Protein AF-A0A1I4QJ72-F1 (afdb_monomer_lite)

Foldseek 3Di:
DQLVVVLVVLVPDDPVVQVVLLQVLLCLAPVSHFAPLWAAESAAQEEEEEQENADAADVVLVVCVVVVLAADRGYGSFDDCSHSLVGHGPLCQSVLVLLLQCVQSCVRPVPDDSRSSSSRYTYAHQARPDHDDDDLVSGDLRRLLSVQLCCAPRYQHQEYEYAQCLVNCQPPVSVCSQCDDNGFDDDSVDAPDWDDDPNFIKGWHFGAHPVRRTHIYIYGRHRCSDPPNSDPVSSSVVSCVVNVPDPD

Sequence (248 aa):
MNYLNHLYSLDSLPLEEKERRKNELIETTPEKLWPDGMPASIDPKIVLIGVSYGNSPNPEAEKSRKNGFDFYSEPCVIKPKNSYFYYPDARGYWEKLRYLSHSFCQKNCPTITIDEALSLTTHINLGTDSAGAATKYDVEKPYVQWASRLLNNIHNPDLVVLFGLKKIMKDKEVSQWWNHESGLKIDWNKPEKEKFFINYRFSLWDLYNSNNHRIRLVLWPNHPSRHPFANLDIWKESVNEFLSTDNL

pLDDT: mean 91.49, std 9.87, range [52.56, 98.69]

Secondary structure (DSSP, 8-state):
--HHHHHHHHHTS-HHHHHHHHHHHHHTSTTSSPPTT---BSS-SEEEEES-----B-HHHHHHHHTT---B-S-BSS--TTBGGG--BTT-HHHHHHHHHHHHHHHH-TT--HHHHHHTEEEEES-SS-SS--SGGG--HHHHHHHHHHHHHT---SEEEEES-HHHHTSHHHHHHHTSTTS----TT--SEEEEETTEEEEEEEEE-TT--EEEEEEESS-TTSTTTTSHHHHHHHHHHHHHTS--

Radius of gyration: 16.97 Å; chains: 1; bounding box: 43×38×44 Å

Organism: NCBI:txid44574

Structure (mmCIF, N/CA/C/O backbone):
data_AF-A0A1I4QJ72-F1
#
_entry.id   AF-A0A1I4QJ72-F1
#
loop_
_atom_site.group_PDB
_atom_site.id
_atom_site.type_symbol
_atom_site.label_atom_id
_atom_site.label_alt_id
_atom_site.label_comp_id
_atom_site.label_asym_id
_atom_site.label_entity_id
_atom_site.label_seq_id
_atom_site.pdbx_PDB_ins_code
_atom_site.Cartn_x
_atom_site.Cartn_y
_atom_site.Cartn_z
_atom_site.occupancy
_atom_site.B_iso_or_equiv
_atom_site.auth_seq_id
_atom_site.auth_comp_id
_atom_site.auth_asym_id
_atom_site.auth_atom_id
_atom_site.pdbx_PDB_model_num
ATOM 1 N N . MET A 1 1 ? -14.131 7.048 -12.452 1.00 60.75 1 MET A N 1
ATOM 2 C CA . MET A 1 1 ? -13.293 6.970 -13.672 1.00 60.75 1 MET A CA 1
ATOM 3 C C . MET A 1 1 ? -12.854 5.521 -13.826 1.00 60.75 1 MET A C 1
ATOM 5 O O . MET A 1 1 ? -12.505 4.927 -12.817 1.00 60.75 1 MET A O 1
ATOM 9 N N . ASN A 1 2 ? -12.923 4.938 -15.026 1.00 88.69 2 ASN A N 1
ATOM 10 C CA . ASN A 1 2 ? -12.422 3.577 -15.266 1.00 88.69 2 ASN A CA 1
ATOM 11 C C . ASN A 1 2 ? -10.901 3.542 -15.001 1.00 88.69 2 ASN A C 1
ATOM 13 O O . ASN A 1 2 ? -10.189 4.418 -15.491 1.00 88.69 2 ASN A O 1
ATOM 17 N N . TYR A 1 3 ? -10.411 2.564 -14.235 1.00 96.12 3 TYR A N 1
ATOM 18 C CA . TYR A 1 3 ? -8.987 2.416 -13.893 1.00 96.12 3 TYR A CA 1
ATOM 19 C C . TYR A 1 3 ? -8.077 2.316 -15.117 1.00 96.12 3 TYR A C 1
ATOM 21 O O . TYR A 1 3 ? -6.961 2.828 -15.091 1.00 96.12 3 TYR A O 1
ATOM 29 N N . LEU A 1 4 ? -8.571 1.745 -16.213 1.00 95.75 4 LEU A N 1
ATOM 30 C CA . LEU A 1 4 ? -7.818 1.679 -17.458 1.00 95.75 4 LEU A CA 1
ATOM 31 C C . LEU A 1 4 ? -7.630 3.068 -18.086 1.00 95.75 4 LEU A C 1
ATOM 33 O O . LEU A 1 4 ? -6.533 3.412 -18.508 1.00 95.75 4 LEU A O 1
ATOM 37 N N . ASN A 1 5 ? -8.666 3.915 -18.056 1.00 95.88 5 ASN A N 1
ATOM 38 C CA . ASN A 1 5 ? -8.554 5.301 -18.521 1.00 95.88 5 ASN A CA 1
ATOM 39 C C . ASN A 1 5 ? -7.592 6.106 -17.641 1.00 95.88 5 ASN A C 1
ATOM 41 O O . ASN A 1 5 ? -6.855 6.941 -18.156 1.00 95.88 5 ASN A O 1
ATOM 45 N N . HIS A 1 6 ? -7.587 5.849 -16.328 1.00 96.56 6 HIS A N 1
ATOM 46 C CA . HIS A 1 6 ? -6.614 6.446 -15.412 1.00 96.56 6 HIS A CA 1
ATOM 47 C C . HIS A 1 6 ? -5.190 6.047 -15.807 1.00 96.56 6 HIS A C 1
ATOM 49 O O . HIS A 1 6 ? -4.357 6.921 -16.031 1.00 96.56 6 HIS A O 1
ATOM 55 N N . LEU A 1 7 ? -4.933 4.749 -15.993 1.00 96.81 7 LEU A N 1
ATOM 56 C CA . LEU A 1 7 ? -3.622 4.250 -16.405 1.00 96.81 7 LEU A CA 1
ATOM 57 C C . LEU A 1 7 ? -3.176 4.832 -17.754 1.00 96.81 7 LEU A C 1
ATOM 59 O O . LEU A 1 7 ? -2.056 5.320 -17.864 1.00 96.81 7 LEU A O 1
ATOM 63 N N . TYR A 1 8 ? -4.058 4.853 -18.757 1.00 96.44 8 TYR A N 1
ATOM 64 C CA . TYR A 1 8 ? -3.754 5.449 -20.060 1.00 96.44 8 TYR A CA 1
ATOM 65 C C . TYR A 1 8 ? -3.515 6.953 -19.973 1.00 96.44 8 TYR A C 1
ATOM 67 O O . TYR A 1 8 ? -2.647 7.466 -20.672 1.00 96.44 8 TYR A O 1
ATOM 75 N N . SER A 1 9 ? -4.219 7.665 -19.088 1.00 96.81 9 SER A N 1
ATOM 76 C CA . SER A 1 9 ? -3.946 9.086 -18.867 1.00 96.81 9 SER A CA 1
ATOM 77 C C . SER A 1 9 ? -2.540 9.305 -18.306 1.00 96.81 9 SER A C 1
ATOM 79 O O . SER A 1 9 ? -1.831 10.179 -18.800 1.00 96.81 9 SER A O 1
ATOM 81 N N . LEU A 1 10 ? -2.091 8.459 -17.368 1.00 96.06 10 LEU A N 1
ATOM 82 C CA . LEU A 1 10 ? -0.725 8.499 -16.844 1.00 96.06 10 LEU A CA 1
ATOM 83 C C . LEU A 1 10 ? 0.300 8.137 -17.920 1.00 96.06 10 LEU A C 1
ATOM 85 O O . LEU A 1 10 ? 1.347 8.775 -18.014 1.00 96.06 10 LEU A O 1
ATOM 89 N N . ASP A 1 11 ? 0.013 7.128 -18.743 1.00 96.31 11 ASP A N 1
ATOM 90 C CA . ASP A 1 11 ? 0.941 6.697 -19.787 1.00 96.31 11 ASP A CA 1
ATOM 91 C C . ASP A 1 11 ? 1.023 7.685 -20.957 1.00 96.31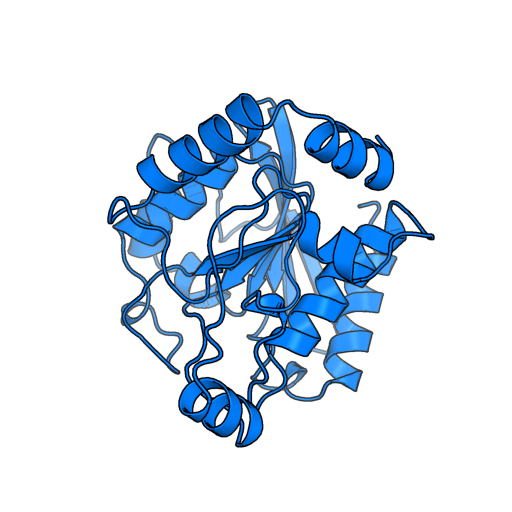 11 ASP A C 1
ATOM 93 O O . ASP A 1 11 ? 2.069 7.825 -21.588 1.00 96.31 11 ASP A O 1
ATOM 97 N N . SER A 1 12 ? -0.032 8.463 -21.183 1.00 97.12 12 SER A N 1
ATOM 98 C CA . SER A 1 12 ? -0.035 9.543 -22.170 1.00 97.12 12 SER A CA 1
ATOM 99 C C . SER A 1 12 ? 0.733 10.798 -21.731 1.00 97.12 12 SER A C 1
ATOM 101 O O . SER A 1 12 ? 0.942 11.693 -22.550 1.00 97.12 12 SER A O 1
ATOM 103 N N . LEU A 1 13 ? 1.158 10.888 -20.461 1.00 97.31 13 LEU A N 1
ATOM 104 C CA . LEU A 1 13 ? 1.930 12.033 -19.975 1.00 97.31 13 LEU A CA 1
ATOM 105 C C . LEU A 1 13 ? 3.266 12.158 -20.731 1.00 97.31 13 LEU A C 1
ATOM 107 O O . LEU A 1 13 ? 3.909 11.140 -21.014 1.00 97.31 13 LEU A O 1
ATOM 111 N N . PRO A 1 14 ? 3.742 13.387 -21.007 1.00 97.62 14 PRO A N 1
ATOM 112 C CA . PRO A 1 14 ? 5.095 13.600 -21.508 1.00 97.62 14 PRO A CA 1
ATOM 113 C C . PRO A 1 14 ? 6.141 12.954 -20.593 1.00 97.62 14 PRO A C 1
ATOM 115 O O . PRO A 1 14 ? 5.977 12.941 -19.372 1.00 97.62 14 PRO A O 1
ATOM 118 N N . LEU A 1 15 ? 7.239 12.454 -21.169 1.00 96.50 15 LEU A N 1
ATOM 119 C CA . LEU A 1 15 ? 8.310 11.803 -20.403 1.00 96.50 15 LEU A CA 1
ATOM 120 C C . LEU A 1 15 ? 8.844 12.704 -19.278 1.00 96.50 15 LEU A C 1
ATOM 122 O O . LEU A 1 15 ? 9.018 12.240 -18.159 1.00 96.50 15 LEU A O 1
ATOM 126 N N . GLU A 1 16 ? 9.028 13.994 -19.559 1.00 97.25 16 GLU A N 1
ATOM 127 C CA . GLU A 1 16 ? 9.466 14.989 -18.573 1.00 97.25 16 GLU A CA 1
ATOM 128 C C . GLU A 1 16 ? 8.526 15.063 -17.361 1.00 97.25 16 GLU A C 1
ATOM 130 O O . GLU A 1 16 ? 8.978 15.096 -16.222 1.00 97.25 16 GLU A O 1
ATOM 135 N N . GLU A 1 17 ? 7.213 15.007 -17.589 1.00 97.06 17 GLU A N 1
ATOM 136 C CA . GLU A 1 17 ? 6.213 15.031 -16.522 1.00 97.06 17 GLU A CA 1
ATOM 137 C C . GLU A 1 17 ? 6.199 13.719 -15.721 1.00 97.06 17 GLU A C 1
ATOM 139 O O . GLU A 1 17 ? 6.043 13.745 -14.497 1.00 97.06 17 GLU A O 1
ATOM 144 N N . LYS A 1 18 ? 6.406 12.568 -16.381 1.00 96.44 18 LYS A N 1
ATOM 145 C CA . LYS A 1 18 ? 6.557 11.270 -15.697 1.00 96.44 18 LYS A CA 1
ATOM 146 C C . LYS A 1 18 ? 7.777 11.281 -14.770 1.00 96.44 18 LYS A C 1
ATOM 148 O O . LYS A 1 18 ? 7.656 10.897 -13.606 1.00 96.44 18 LYS A O 1
ATOM 153 N N . GLU A 1 19 ? 8.919 11.763 -15.261 1.00 96.25 19 GLU A N 1
ATOM 154 C CA . GLU A 1 19 ? 10.157 11.867 -14.480 1.00 96.25 19 GLU A CA 1
ATOM 155 C C . GLU A 1 19 ? 10.044 12.900 -13.356 1.00 96.25 19 GLU A C 1
ATOM 157 O O . GLU A 1 19 ? 10.471 12.626 -12.236 1.00 96.25 19 GLU A O 1
ATOM 162 N N . ARG A 1 20 ? 9.397 14.048 -13.597 1.00 97.06 20 ARG A N 1
ATOM 163 C CA . ARG A 1 20 ? 9.133 15.047 -12.552 1.00 97.06 20 ARG A CA 1
ATOM 164 C C . ARG A 1 20 ? 8.352 14.433 -11.390 1.00 97.06 20 ARG A C 1
ATOM 166 O O . ARG A 1 20 ? 8.804 14.514 -10.253 1.00 97.06 20 ARG A O 1
ATOM 173 N N . ARG A 1 21 ? 7.229 13.757 -11.664 1.00 96.50 21 ARG A N 1
ATOM 174 C CA . ARG A 1 21 ? 6.411 13.105 -10.620 1.00 96.50 21 ARG A CA 1
ATOM 175 C C . ARG A 1 21 ? 7.162 11.997 -9.889 1.00 96.50 21 ARG A C 1
ATOM 177 O O . ARG A 1 21 ? 7.026 11.858 -8.676 1.00 96.50 21 ARG A O 1
ATOM 184 N N . LYS A 1 22 ? 7.953 11.203 -10.615 1.00 95.88 22 LYS A N 1
ATOM 185 C CA . LYS A 1 22 ? 8.823 10.182 -10.021 1.00 95.88 22 LYS A CA 1
ATOM 186 C C . LYS A 1 22 ? 9.826 10.815 -9.051 1.00 95.88 22 LYS A C 1
ATOM 188 O O . LYS A 1 22 ? 9.936 10.355 -7.917 1.00 95.88 22 LYS A O 1
ATOM 193 N N . ASN A 1 23 ? 10.520 11.868 -9.474 1.00 95.38 23 ASN A N 1
ATOM 194 C CA . ASN A 1 23 ? 11.523 12.546 -8.656 1.00 95.38 23 ASN A CA 1
ATOM 195 C C . ASN A 1 23 ? 10.899 13.217 -7.432 1.00 95.38 23 ASN A C 1
ATOM 197 O O . ASN A 1 23 ? 11.434 13.073 -6.340 1.00 95.38 23 ASN A O 1
ATOM 201 N N . GLU A 1 24 ? 9.724 13.832 -7.568 1.00 94.88 24 GLU A N 1
ATOM 202 C CA . GLU A 1 24 ? 8.980 14.384 -6.427 1.00 94.88 24 GLU A CA 1
ATOM 203 C C . GLU A 1 24 ? 8.669 13.317 -5.372 1.00 94.88 24 GLU A C 1
ATOM 205 O O . GLU A 1 24 ? 8.817 13.560 -4.174 1.00 94.88 24 GLU A O 1
ATOM 210 N N . LEU A 1 25 ? 8.293 12.106 -5.794 1.00 95.44 25 LEU A N 1
ATOM 211 C CA . LEU A 1 25 ? 8.088 10.995 -4.864 1.00 95.44 25 LEU A CA 1
ATOM 212 C C . LEU A 1 25 ? 9.388 10.591 -4.166 1.00 95.44 25 LEU A C 1
ATOM 214 O O . LEU A 1 25 ? 9.381 10.423 -2.946 1.00 95.44 25 LEU A O 1
ATOM 218 N N . ILE A 1 26 ? 10.490 10.475 -4.910 1.00 95.25 26 ILE A N 1
ATOM 219 C CA . ILE A 1 26 ? 11.814 10.130 -4.368 1.00 95.25 26 ILE A CA 1
ATOM 220 C C . ILE A 1 26 ? 12.289 11.187 -3.365 1.00 95.25 26 ILE A C 1
ATOM 222 O O . ILE A 1 26 ? 12.757 10.845 -2.284 1.00 95.25 26 ILE A O 1
ATOM 226 N N . GLU A 1 27 ? 12.111 12.470 -3.664 1.00 95.06 27 GLU A N 1
ATOM 227 C CA . GLU A 1 27 ? 12.503 13.571 -2.778 1.00 95.06 27 GLU A CA 1
ATOM 228 C C . GLU A 1 27 ? 11.721 13.583 -1.461 1.00 95.06 27 GLU A C 1
ATOM 230 O O . GLU A 1 27 ? 12.195 14.116 -0.454 1.00 95.06 27 GLU A O 1
ATOM 235 N N . THR A 1 28 ? 10.528 12.981 -1.443 1.00 94.06 28 THR A N 1
ATOM 236 C CA . THR A 1 28 ? 9.734 12.863 -0.218 1.00 94.06 28 THR A CA 1
ATOM 237 C C . THR A 1 28 ? 10.168 11.707 0.679 1.00 94.06 28 THR A C 1
ATOM 239 O O . THR A 1 28 ? 9.708 11.667 1.826 1.00 94.06 28 THR A O 1
ATOM 242 N N . THR A 1 29 ? 10.997 10.771 0.202 1.00 94.69 29 THR A N 1
ATOM 243 C CA . THR A 1 29 ? 11.424 9.622 1.011 1.00 94.69 29 THR A CA 1
ATOM 244 C C . THR A 1 29 ? 12.338 10.080 2.155 1.00 94.69 29 THR A C 1
ATOM 246 O O . THR A 1 29 ? 13.029 11.096 2.031 1.00 94.69 29 THR A O 1
ATOM 249 N N . PRO A 1 30 ? 12.378 9.354 3.290 1.00 93.56 30 PRO A N 1
ATOM 250 C CA . PRO A 1 30 ? 13.270 9.696 4.399 1.00 93.56 30 PRO A CA 1
ATOM 251 C C . PRO A 1 30 ? 14.752 9.794 4.008 1.00 93.56 30 PRO A C 1
ATOM 253 O O . PRO A 1 30 ? 15.463 10.660 4.514 1.00 93.56 30 PRO A O 1
ATOM 256 N N . GLU A 1 31 ? 15.201 8.942 3.085 1.00 89.00 31 GLU A N 1
ATOM 257 C CA . GLU A 1 31 ? 16.605 8.832 2.664 1.00 89.00 31 GLU A CA 1
ATOM 258 C C . GLU A 1 31 ? 16.923 9.582 1.361 1.00 89.00 31 GLU A C 1
ATOM 260 O O . GLU A 1 31 ? 18.069 9.575 0.916 1.00 89.00 31 GLU A O 1
ATOM 265 N N . LYS A 1 32 ? 15.931 10.239 0.739 1.00 86.31 32 LYS A N 1
ATOM 266 C CA . LYS A 1 32 ? 16.037 10.873 -0.594 1.00 86.31 32 LYS A CA 1
ATOM 267 C C . LYS A 1 32 ? 16.496 9.926 -1.711 1.00 86.31 32 LYS A C 1
ATOM 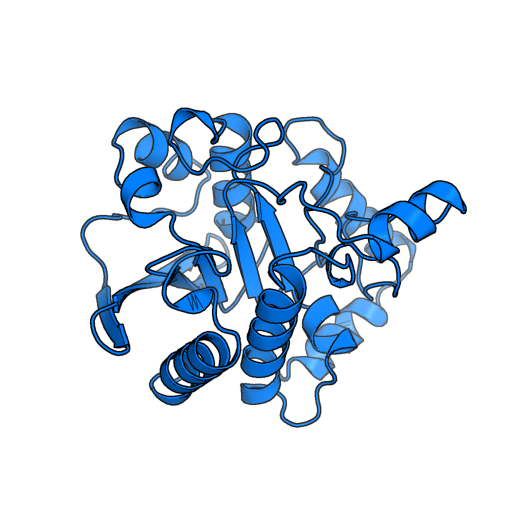269 O O . LYS A 1 32 ? 16.976 10.357 -2.756 1.00 86.31 32 LYS A O 1
ATOM 274 N N . LEU A 1 33 ? 16.332 8.632 -1.478 1.00 89.38 33 LEU A N 1
ATOM 275 C CA . LEU A 1 33 ? 16.454 7.544 -2.434 1.00 89.38 33 LEU A CA 1
ATOM 276 C C . LEU A 1 33 ? 15.219 6.662 -2.278 1.00 89.38 33 LEU A C 1
ATOM 278 O O . LEU A 1 33 ? 14.587 6.654 -1.216 1.00 89.38 33 LEU A O 1
ATOM 282 N N . TRP A 1 34 ? 14.836 5.955 -3.339 1.00 92.44 34 TRP A N 1
ATOM 283 C CA . TRP A 1 34 ? 13.691 5.062 -3.249 1.00 92.44 34 TRP A CA 1
ATOM 284 C C . TRP A 1 34 ? 14.087 3.753 -2.553 1.00 92.44 34 TRP A C 1
ATOM 286 O O . TRP A 1 34 ? 14.995 3.084 -3.047 1.00 92.44 34 TRP A O 1
ATOM 296 N N . PRO A 1 35 ? 13.429 3.360 -1.446 1.00 90.19 35 PRO A N 1
ATOM 297 C CA . PRO A 1 35 ? 13.824 2.163 -0.716 1.00 90.19 35 PRO A CA 1
ATOM 298 C C . PRO A 1 35 ? 13.600 0.874 -1.509 1.00 90.19 35 PRO A C 1
ATOM 300 O O . PRO A 1 35 ? 12.628 0.727 -2.261 1.00 90.19 35 PRO A O 1
ATOM 303 N N . ASP A 1 36 ? 14.469 -0.102 -1.269 1.00 87.12 36 ASP A N 1
ATOM 304 C CA . ASP A 1 36 ? 14.332 -1.431 -1.847 1.00 87.12 36 ASP A CA 1
ATOM 305 C C . ASP A 1 36 ? 13.101 -2.182 -1.329 1.00 87.12 36 ASP A C 1
ATOM 307 O O . ASP A 1 36 ? 12.654 -2.034 -0.189 1.00 87.12 36 ASP A O 1
ATOM 311 N N . GLY A 1 37 ? 12.532 -3.010 -2.206 1.00 88.69 37 GLY A N 1
ATOM 312 C CA . GLY A 1 37 ? 11.349 -3.804 -1.919 1.00 88.69 37 GLY A CA 1
ATOM 313 C C . GLY A 1 37 ? 10.068 -2.996 -1.699 1.00 88.69 37 GLY A C 1
ATOM 314 O O . GLY A 1 37 ? 9.139 -3.514 -1.084 1.00 88.69 37 GLY A O 1
ATOM 315 N N . MET A 1 38 ? 10.003 -1.757 -2.199 1.00 94.06 38 MET A N 1
ATOM 316 C CA . MET A 1 38 ? 8.818 -0.886 -2.144 1.00 94.06 38 MET A CA 1
ATOM 317 C C . MET A 1 38 ? 8.322 -0.496 -3.552 1.00 94.06 38 MET A C 1
ATOM 319 O O . MET A 1 38 ? 8.332 0.681 -3.899 1.00 94.06 38 MET A O 1
ATOM 323 N N . PRO A 1 39 ? 7.940 -1.440 -4.434 1.00 95.38 39 PRO A N 1
ATOM 324 C CA . PRO A 1 39 ? 7.532 -1.108 -5.799 1.00 95.38 39 PRO A CA 1
ATOM 325 C C . PRO A 1 39 ? 6.327 -0.150 -5.828 1.00 95.38 39 PRO A C 1
ATOM 327 O O . PRO A 1 39 ? 5.258 -0.492 -5.326 1.00 95.38 39 PRO A O 1
ATOM 330 N N . ALA A 1 40 ? 6.472 1.023 -6.462 1.00 96.69 40 ALA A N 1
ATOM 331 C CA . ALA A 1 40 ? 5.431 2.066 -6.448 1.00 96.69 40 ALA A CA 1
ATOM 332 C C . ALA A 1 40 ? 4.891 2.514 -7.815 1.00 96.69 40 ALA A C 1
ATOM 334 O O . ALA A 1 40 ? 5.637 2.688 -8.775 1.00 96.69 40 ALA A O 1
ATOM 335 N N . SER A 1 41 ? 3.588 2.744 -7.907 1.00 97.31 41 SER A N 1
ATOM 336 C CA . SER A 1 41 ? 2.998 3.569 -8.959 1.00 97.31 41 SER A CA 1
ATOM 337 C C . SER A 1 41 ? 3.201 5.048 -8.632 1.00 97.31 41 SER A C 1
ATOM 339 O O . SER A 1 41 ? 3.200 5.431 -7.459 1.00 97.31 41 SER A O 1
ATOM 341 N N . ILE A 1 42 ? 3.331 5.895 -9.657 1.00 96.88 42 ILE A N 1
ATOM 342 C CA . ILE A 1 42 ? 3.359 7.349 -9.440 1.00 96.88 42 ILE A CA 1
ATOM 343 C C . ILE A 1 42 ? 1.998 7.911 -8.994 1.00 96.88 42 ILE A C 1
ATOM 345 O O . ILE A 1 42 ? 1.946 8.974 -8.380 1.00 96.88 42 ILE A O 1
ATOM 349 N N . ASP A 1 43 ? 0.903 7.203 -9.285 1.00 97.00 43 ASP A N 1
ATOM 350 C CA . ASP A 1 43 ? -0.457 7.591 -8.898 1.00 97.00 43 ASP A CA 1
ATOM 351 C C . ASP A 1 43 ? -1.331 6.335 -8.677 1.00 97.00 43 ASP A C 1
ATOM 353 O O . ASP A 1 43 ? -2.111 5.938 -9.556 1.00 97.00 43 ASP A O 1
ATOM 357 N N . PRO A 1 44 ? -1.137 5.649 -7.531 1.00 98.00 44 PRO A N 1
ATOM 358 C CA . PRO A 1 44 ? -1.741 4.354 -7.247 1.00 98.00 44 PRO A CA 1
ATOM 359 C C . PRO A 1 44 ? -3.242 4.451 -6.962 1.00 98.00 44 PRO A C 1
ATOM 361 O O . PRO A 1 44 ? -3.717 5.401 -6.343 1.00 98.00 44 PRO A O 1
ATOM 364 N N . LYS A 1 45 ? -3.975 3.390 -7.310 1.00 98.06 45 LYS A N 1
ATOM 365 C CA . LYS A 1 45 ? -5.352 3.139 -6.844 1.00 98.06 45 LYS A CA 1
ATOM 366 C C . LYS A 1 45 ? -5.416 2.229 -5.632 1.00 98.06 45 LYS A C 1
ATOM 368 O O . LYS A 1 45 ? -6.381 2.290 -4.873 1.00 98.06 45 LYS A O 1
ATOM 373 N N . ILE A 1 46 ? -4.372 1.435 -5.417 1.00 98.31 46 ILE A N 1
ATOM 374 C CA . ILE A 1 46 ? -4.218 0.610 -4.227 1.00 98.31 46 ILE A CA 1
ATOM 375 C C . ILE A 1 46 ? -2.826 0.799 -3.624 1.00 98.31 46 ILE A C 1
ATOM 377 O O . ILE A 1 46 ? -1.812 0.722 -4.318 1.00 98.31 46 ILE A O 1
ATOM 381 N N . VAL A 1 47 ? -2.782 1.037 -2.314 1.00 98.69 47 VAL A N 1
ATOM 382 C CA . VAL A 1 47 ? -1.537 1.094 -1.538 1.00 98.69 47 VAL A CA 1
ATOM 383 C C . VAL A 1 47 ? -1.513 -0.054 -0.537 1.00 98.69 47 VAL A C 1
ATOM 385 O O . VAL A 1 47 ? -2.423 -0.231 0.269 1.00 98.69 47 VAL A O 1
ATOM 388 N N . LEU A 1 48 ? -0.451 -0.842 -0.587 1.00 98.31 48 LEU A N 1
ATOM 389 C CA . LEU A 1 48 ? -0.206 -1.999 0.258 1.00 98.31 48 LEU A CA 1
ATOM 390 C C . LEU A 1 48 ? 0.905 -1.651 1.246 1.00 98.31 48 LEU A C 1
ATOM 392 O O . LEU A 1 48 ? 1.977 -1.225 0.834 1.00 98.31 48 LEU A O 1
ATOM 396 N N . ILE A 1 49 ? 0.661 -1.828 2.540 1.00 97.44 49 ILE A N 1
ATOM 397 C CA . ILE A 1 49 ? 1.590 -1.421 3.594 1.00 97.44 49 ILE A CA 1
ATOM 398 C C . ILE A 1 49 ? 1.993 -2.630 4.434 1.00 97.44 49 ILE A C 1
ATOM 400 O O . ILE A 1 49 ? 1.153 -3.305 5.045 1.00 97.44 49 ILE A O 1
ATOM 404 N N . GLY A 1 50 ? 3.298 -2.889 4.461 1.00 93.75 50 GLY A N 1
ATOM 405 C CA . GLY A 1 50 ? 3.950 -3.903 5.284 1.00 93.75 50 GLY A CA 1
ATOM 406 C C . GLY A 1 50 ? 4.869 -3.302 6.349 1.00 93.75 50 GLY A C 1
ATOM 407 O O . GLY A 1 50 ? 5.030 -2.089 6.455 1.00 93.75 50 GLY A O 1
ATOM 408 N N . VAL A 1 51 ? 5.484 -4.170 7.154 1.00 89.44 51 VAL A N 1
ATOM 409 C CA . VAL A 1 51 ? 6.598 -3.775 8.038 1.00 89.44 51 VAL A CA 1
ATOM 410 C C . VAL A 1 51 ? 7.893 -3.689 7.237 1.00 89.44 51 VAL A C 1
ATOM 412 O O . VAL A 1 51 ? 8.615 -2.713 7.367 1.00 89.44 51 VAL A O 1
ATOM 415 N N . SER A 1 52 ? 8.152 -4.692 6.393 1.00 81.75 52 SER A N 1
ATOM 416 C CA . SER A 1 52 ? 9.342 -4.802 5.550 1.00 81.75 52 SER A CA 1
ATOM 417 C C . SER A 1 52 ? 9.095 -5.700 4.338 1.00 81.75 52 SER A C 1
ATOM 419 O O . SER A 1 52 ? 8.138 -6.480 4.305 1.00 81.75 52 SER A O 1
ATOM 421 N N . TYR A 1 53 ? 9.990 -5.625 3.350 1.00 67.38 53 TYR A N 1
ATOM 422 C CA . TYR A 1 53 ? 9.847 -6.307 2.060 1.00 67.38 53 TYR A CA 1
ATOM 423 C C . TYR A 1 53 ? 10.138 -7.818 2.076 1.00 67.38 53 TYR A C 1
ATOM 425 O O . TYR A 1 53 ? 10.046 -8.462 1.035 1.00 67.38 53 TYR A O 1
ATOM 433 N N . GLY A 1 54 ? 10.450 -8.402 3.241 1.00 63.19 54 GLY A N 1
ATOM 434 C CA . GLY A 1 54 ? 10.652 -9.843 3.421 1.00 63.19 54 GLY A CA 1
ATOM 435 C C . GLY A 1 54 ? 11.843 -10.414 2.635 1.00 63.19 54 GLY A C 1
ATOM 436 O O . GLY A 1 54 ? 11.743 -10.731 1.457 1.00 63.19 54 GLY A O 1
ATOM 437 N N . ASN A 1 55 ? 12.975 -10.654 3.298 1.00 61.09 55 ASN A N 1
ATOM 438 C CA . ASN A 1 55 ? 14.186 -11.158 2.638 1.00 61.09 55 ASN A CA 1
ATOM 439 C C . ASN A 1 55 ? 14.283 -12.699 2.658 1.00 61.09 55 ASN A C 1
ATOM 441 O O . ASN A 1 55 ? 15.190 -13.276 3.253 1.00 61.09 55 ASN A O 1
ATOM 445 N N . SER A 1 56 ? 13.310 -13.391 2.062 1.00 62.84 56 SER A N 1
ATOM 446 C CA . SER A 1 56 ? 13.327 -14.860 1.923 1.00 62.84 56 SER A CA 1
ATOM 447 C C . SER A 1 56 ? 13.282 -15.258 0.443 1.00 62.84 56 SER A C 1
ATOM 449 O O . SER A 1 56 ? 12.225 -15.704 -0.022 1.00 62.84 56 SER A O 1
ATOM 451 N N . PRO A 1 57 ? 14.382 -15.042 -0.315 1.00 68.31 57 PRO A N 1
ATOM 452 C CA . PRO A 1 57 ? 14.464 -15.485 -1.705 1.00 68.31 57 PRO A CA 1
ATOM 453 C C . PRO A 1 57 ? 14.144 -16.977 -1.804 1.00 68.31 57 PRO A C 1
ATOM 455 O O . PRO A 1 57 ? 14.562 -17.767 -0.957 1.00 68.31 57 PRO A O 1
ATOM 458 N N . ASN A 1 58 ? 13.415 -17.372 -2.846 1.00 74.94 58 ASN A N 1
ATOM 459 C CA . ASN A 1 58 ? 13.446 -18.766 -3.270 1.00 74.94 58 ASN A CA 1
ATOM 460 C C . ASN A 1 58 ? 14.746 -19.030 -4.082 1.00 74.94 58 ASN A C 1
ATOM 462 O O . ASN A 1 58 ? 15.445 -18.082 -4.460 1.00 74.94 58 ASN A O 1
ATOM 466 N N . PRO A 1 59 ? 15.086 -20.294 -4.399 1.00 72.94 59 PRO A N 1
ATOM 467 C CA . PRO A 1 59 ? 16.287 -20.607 -5.183 1.00 72.94 59 PRO A CA 1
ATOM 468 C C . PRO A 1 59 ? 16.362 -19.907 -6.555 1.00 72.94 59 PRO A C 1
ATOM 470 O O . PRO A 1 59 ? 17.452 -19.674 -7.079 1.00 72.94 59 PRO A O 1
ATOM 473 N N . GLU A 1 60 ? 15.222 -19.543 -7.150 1.00 72.81 60 GLU A N 1
ATOM 474 C CA . GLU A 1 60 ? 15.162 -18.838 -8.436 1.00 72.81 60 GLU A CA 1
ATOM 475 C C . GLU A 1 60 ? 15.544 -17.359 -8.307 1.00 72.81 60 GLU A C 1
ATOM 477 O O . GLU A 1 60 ? 16.265 -16.845 -9.166 1.00 72.81 60 GLU A O 1
ATOM 482 N N . ALA A 1 61 ? 15.131 -16.683 -7.227 1.00 71.50 61 ALA A N 1
ATOM 483 C CA . ALA A 1 61 ? 15.578 -15.326 -6.905 1.00 71.50 61 ALA A CA 1
ATOM 484 C C . ALA A 1 61 ? 17.099 -15.286 -6.713 1.00 71.50 61 ALA A C 1
ATOM 486 O O . ALA A 1 61 ? 17.769 -14.405 -7.254 1.00 71.50 61 ALA A O 1
ATOM 487 N N . GLU A 1 62 ? 17.661 -16.267 -5.999 1.00 71.75 62 GLU A N 1
ATOM 488 C CA . GLU A 1 62 ? 19.113 -16.367 -5.806 1.00 71.75 62 GLU A CA 1
ATOM 489 C C . GLU A 1 62 ? 19.854 -16.587 -7.127 1.00 71.75 62 GLU A C 1
ATOM 491 O O . GLU A 1 62 ? 20.884 -15.958 -7.376 1.00 71.75 62 GLU A O 1
ATOM 496 N N . LYS A 1 63 ? 19.327 -17.457 -7.997 1.00 74.56 63 LYS A N 1
ATOM 497 C CA . LYS A 1 63 ? 19.890 -17.702 -9.330 1.00 74.56 63 LYS A CA 1
ATOM 498 C C . LYS A 1 63 ? 19.817 -16.455 -10.214 1.00 74.56 63 LYS A C 1
ATOM 500 O O . LYS A 1 63 ? 20.783 -16.151 -10.906 1.00 74.56 63 LYS A O 1
ATOM 505 N N . SER A 1 64 ? 18.701 -15.731 -10.173 1.00 74.31 64 SER A N 1
ATOM 506 C CA . SER A 1 64 ? 18.493 -14.505 -10.955 1.00 74.31 64 SER A CA 1
ATOM 507 C C . SER A 1 64 ? 19.488 -13.418 -10.549 1.00 74.31 64 SER A C 1
ATOM 509 O O . SER A 1 64 ? 20.200 -12.901 -11.408 1.00 74.31 64 SER A O 1
ATOM 511 N N . ARG A 1 65 ? 19.647 -13.170 -9.241 1.00 73.00 65 ARG A N 1
ATOM 512 C CA . ARG A 1 65 ? 20.647 -12.223 -8.716 1.00 73.00 65 ARG A CA 1
ATOM 513 C C . ARG A 1 65 ? 22.077 -12.612 -9.099 1.00 73.00 65 ARG A C 1
ATOM 515 O O . ARG A 1 65 ? 22.844 -11.768 -9.545 1.00 73.00 65 ARG A O 1
ATOM 522 N N . LYS A 1 66 ? 22.435 -13.902 -9.004 1.00 73.06 66 LYS A N 1
ATOM 523 C CA . LYS A 1 66 ? 23.757 -14.403 -9.440 1.00 73.06 66 LYS A CA 1
ATOM 524 C C . LYS A 1 66 ? 24.027 -14.183 -10.932 1.00 73.06 66 LYS A C 1
ATOM 526 O O . LYS A 1 66 ? 25.184 -14.068 -11.318 1.00 73.06 66 LYS A O 1
ATOM 531 N N . ASN A 1 67 ? 22.978 -14.102 -11.749 1.00 75.12 67 ASN A N 1
ATOM 532 C CA . ASN A 1 67 ? 23.064 -13.826 -13.182 1.00 75.12 67 ASN A CA 1
ATOM 533 C C . ASN A 1 67 ? 22.959 -12.323 -13.517 1.00 75.12 67 ASN A C 1
ATOM 535 O O . ASN A 1 67 ? 22.779 -11.982 -14.684 1.00 75.12 67 ASN A O 1
ATOM 539 N N . GLY A 1 68 ? 23.048 -11.432 -12.521 1.00 71.00 68 GLY A N 1
ATOM 540 C CA . GLY A 1 68 ? 22.981 -9.979 -12.716 1.00 71.00 68 GLY A CA 1
ATOM 541 C C . GLY A 1 68 ? 21.573 -9.436 -12.971 1.00 71.00 68 GLY A C 1
ATOM 542 O O . GLY A 1 68 ? 21.431 -8.344 -13.511 1.00 71.00 68 GLY A O 1
ATOM 543 N N . PHE A 1 69 ? 20.525 -10.196 -12.635 1.00 76.19 69 PHE A N 1
ATOM 544 C CA . PHE A 1 69 ? 19.149 -9.717 -12.725 1.00 76.19 69 PHE A CA 1
ATOM 545 C C . PHE A 1 69 ? 18.731 -9.056 -11.408 1.00 76.19 69 PHE A C 1
ATOM 547 O O . PHE A 1 69 ? 18.442 -9.746 -10.423 1.00 76.19 69 PHE A O 1
ATOM 554 N N . ASP A 1 70 ? 18.672 -7.724 -11.424 1.00 80.00 70 ASP A N 1
ATOM 555 C CA . ASP A 1 70 ? 18.230 -6.913 -10.293 1.00 80.00 70 ASP A CA 1
ATOM 556 C C . ASP A 1 70 ? 16.742 -6.566 -10.388 1.00 80.00 70 ASP A C 1
ATOM 558 O O . ASP A 1 70 ? 16.192 -6.310 -11.467 1.00 80.00 70 ASP A O 1
ATOM 562 N N . PHE A 1 71 ? 16.085 -6.570 -9.227 1.00 84.50 71 PHE A N 1
ATOM 563 C CA . PHE A 1 71 ? 14.688 -6.179 -9.100 1.00 84.50 71 PHE A CA 1
ATOM 564 C C . PHE A 1 71 ? 14.584 -4.698 -8.739 1.00 84.50 71 PHE A C 1
ATOM 566 O O . PHE A 1 71 ? 15.308 -4.221 -7.871 1.00 84.50 71 PHE A O 1
ATOM 573 N N . TYR A 1 72 ? 13.648 -3.986 -9.366 1.00 85.69 72 TYR A N 1
ATOM 574 C CA . TYR A 1 72 ? 13.484 -2.540 -9.208 1.00 85.69 72 TYR A CA 1
ATOM 575 C C . TYR A 1 72 ? 12.247 -2.188 -8.378 1.00 85.69 72 TYR A C 1
ATOM 577 O O . TYR A 1 72 ? 11.163 -2.770 -8.538 1.00 85.69 72 TYR A O 1
ATOM 585 N N . SER A 1 73 ? 12.415 -1.198 -7.503 1.00 91.25 73 SER A N 1
ATOM 586 C CA . SER A 1 73 ? 11.357 -0.682 -6.621 1.00 91.25 73 SER A CA 1
ATOM 587 C C . SER A 1 73 ? 10.860 0.701 -7.027 1.00 91.25 73 SER A C 1
ATOM 589 O O . SER A 1 73 ? 9.776 1.097 -6.612 1.00 91.25 73 SER A O 1
ATOM 591 N N . GLU A 1 74 ? 11.620 1.425 -7.848 1.00 92.25 74 GLU A N 1
ATOM 592 C CA . GLU A 1 74 ? 11.361 2.838 -8.116 1.00 92.25 74 GLU A CA 1
ATOM 593 C C . GLU A 1 74 ? 9.931 3.125 -8.619 1.00 92.25 74 GLU A C 1
ATOM 595 O O . GLU A 1 74 ? 9.303 2.273 -9.277 1.00 92.25 74 GLU A O 1
ATOM 600 N N . PRO A 1 75 ? 9.405 4.334 -8.333 1.00 94.69 75 PRO A N 1
ATOM 601 C CA . PRO A 1 75 ? 8.118 4.759 -8.843 1.00 94.69 75 PRO A CA 1
ATOM 602 C C . PRO A 1 75 ? 8.122 4.780 -10.370 1.00 94.69 75 PRO A C 1
ATOM 604 O O . PRO A 1 75 ? 9.050 5.292 -10.994 1.00 94.69 75 PRO A O 1
ATOM 607 N N . CYS A 1 76 ? 7.081 4.231 -10.986 1.00 94.31 76 CYS A N 1
ATOM 608 C CA . CYS A 1 76 ? 6.933 4.239 -12.439 1.00 94.31 76 CYS A CA 1
ATOM 609 C C . CYS A 1 76 ? 5.456 4.236 -12.841 1.00 94.31 76 CYS A C 1
ATOM 611 O O . CYS A 1 76 ? 4.591 3.861 -12.049 1.00 94.31 76 CYS A O 1
ATOM 613 N N . VAL A 1 77 ? 5.168 4.643 -14.081 1.00 93.44 77 VAL A N 1
ATOM 614 C CA . VAL A 1 77 ? 3.809 4.568 -14.642 1.00 93.44 77 VAL A CA 1
ATOM 615 C C . VAL A 1 77 ? 3.451 3.130 -14.981 1.00 93.44 77 VAL A C 1
ATOM 617 O O . VAL A 1 77 ? 2.479 2.607 -14.459 1.00 93.44 77 VAL A O 1
ATOM 620 N N . ILE A 1 78 ? 4.260 2.490 -15.828 1.00 93.31 78 ILE A N 1
ATOM 621 C CA . ILE A 1 78 ? 4.085 1.098 -16.242 1.00 93.31 78 ILE A CA 1
ATOM 622 C C . ILE A 1 78 ? 5.115 0.251 -15.511 1.00 93.31 78 ILE A C 1
ATOM 624 O O . ILE A 1 78 ? 6.314 0.529 -15.578 1.00 93.31 78 ILE A O 1
ATOM 628 N N . LYS A 1 79 ? 4.656 -0.777 -14.793 1.00 91.06 79 LYS A N 1
ATOM 629 C CA . LYS A 1 79 ? 5.550 -1.644 -14.025 1.00 91.06 79 LYS A CA 1
ATOM 630 C C . LYS A 1 79 ? 6.360 -2.550 -14.950 1.00 91.06 79 LYS A C 1
ATOM 632 O O . LYS A 1 79 ? 5.772 -3.349 -15.682 1.00 91.06 79 LYS A O 1
ATOM 637 N N . PRO A 1 80 ? 7.702 -2.497 -14.895 1.00 88.56 80 PRO A N 1
ATOM 638 C CA . PRO A 1 80 ? 8.517 -3.407 -15.676 1.00 88.56 80 PRO A CA 1
ATOM 639 C C . PRO A 1 80 ? 8.471 -4.818 -15.074 1.00 88.56 80 PRO A C 1
ATOM 641 O O . PRO A 1 80 ? 8.200 -5.011 -13.885 1.00 88.56 80 PRO A O 1
ATOM 644 N N . LYS A 1 81 ? 8.767 -5.830 -15.896 1.00 88.12 81 LYS A N 1
ATOM 645 C CA . LYS A 1 81 ? 8.751 -7.246 -15.480 1.00 88.12 81 LYS A CA 1
ATOM 646 C C . LYS A 1 81 ? 9.810 -7.596 -14.434 1.00 88.12 81 LYS A C 1
ATOM 648 O O . LYS A 1 81 ? 9.661 -8.588 -13.733 1.00 88.12 81 LYS A O 1
ATOM 653 N N . ASN A 1 82 ? 10.844 -6.773 -14.295 1.00 86.12 82 ASN A N 1
ATOM 654 C CA . ASN A 1 82 ? 11.835 -6.865 -13.227 1.00 86.12 82 ASN A CA 1
ATOM 655 C C . ASN A 1 82 ? 11.453 -6.033 -11.987 1.00 86.12 82 ASN A C 1
ATOM 657 O O . ASN A 1 82 ? 12.303 -5.738 -11.159 1.00 86.12 82 ASN A O 1
ATOM 661 N N . SER A 1 83 ? 10.190 -5.633 -11.818 1.00 91.88 83 SER A N 1
ATOM 662 C CA . SER A 1 83 ? 9.740 -5.007 -10.571 1.00 91.88 83 SER A CA 1
ATOM 663 C C . SER A 1 83 ? 9.730 -6.007 -9.408 1.00 91.88 83 SER A C 1
ATOM 665 O O . SER A 1 83 ? 9.429 -7.183 -9.610 1.00 91.88 83 SER A O 1
ATOM 667 N N . TYR A 1 84 ? 9.945 -5.535 -8.174 1.00 90.44 84 TYR A N 1
ATOM 668 C CA . TYR A 1 84 ? 9.776 -6.345 -6.957 1.00 90.44 84 TYR A CA 1
ATOM 669 C C . TYR A 1 84 ? 8.402 -7.020 -6.838 1.00 90.44 84 TYR A C 1
ATOM 671 O O . TYR A 1 84 ? 8.303 -8.070 -6.211 1.00 90.44 84 TYR A O 1
ATOM 679 N N . PHE A 1 85 ? 7.357 -6.517 -7.506 1.00 92.81 85 PHE A N 1
ATOM 680 C CA . PHE A 1 85 ? 6.088 -7.248 -7.589 1.00 92.81 85 PHE A CA 1
ATOM 681 C C . PHE A 1 85 ? 6.212 -8.629 -8.236 1.00 92.81 85 PHE A C 1
ATOM 683 O O . PHE A 1 85 ? 5.344 -9.461 -7.995 1.00 92.81 85 PHE A O 1
ATOM 690 N N . TYR A 1 86 ? 7.253 -8.893 -9.025 1.00 91.75 86 TYR A N 1
ATOM 691 C CA . TYR A 1 86 ? 7.557 -10.194 -9.627 1.00 91.75 86 TYR A CA 1
ATOM 692 C C . TYR A 1 86 ? 8.669 -10.945 -8.892 1.00 91.75 86 TYR A C 1
ATOM 694 O O . TYR A 1 86 ? 9.084 -12.007 -9.351 1.00 91.75 86 TYR A O 1
ATOM 702 N N . TYR A 1 87 ? 9.144 -10.424 -7.756 1.00 87.81 87 TYR A N 1
ATOM 703 C CA . TYR A 1 87 ? 10.168 -11.085 -6.962 1.00 87.81 87 TYR A CA 1
ATOM 704 C C . TYR A 1 87 ? 9.665 -12.455 -6.480 1.00 87.81 87 TYR A C 1
ATOM 706 O O . TYR A 1 87 ? 8.599 -12.532 -5.856 1.00 87.81 87 TYR A O 1
ATOM 714 N N . PRO A 1 88 ? 10.396 -13.546 -6.762 1.00 84.75 88 PRO A N 1
ATOM 715 C CA . PRO A 1 88 ? 9.976 -14.866 -6.340 1.00 84.75 88 PRO A CA 1
ATOM 716 C C . PRO A 1 88 ? 10.432 -15.114 -4.894 1.00 84.75 88 PRO A C 1
ATOM 718 O O . PRO A 1 88 ? 11.606 -15.344 -4.602 1.00 84.75 88 PRO A O 1
ATOM 721 N N . ASP A 1 89 ? 9.482 -15.043 -3.961 1.00 86.69 89 ASP A N 1
ATOM 722 C CA . ASP A 1 89 ? 9.715 -15.297 -2.540 1.00 86.69 89 ASP A CA 1
ATOM 723 C C . ASP A 1 89 ? 9.220 -16.685 -2.110 1.00 86.69 89 ASP A C 1
ATOM 725 O O . ASP A 1 89 ? 8.234 -17.215 -2.624 1.00 86.69 89 ASP A O 1
ATOM 729 N N . ALA A 1 90 ? 9.880 -17.269 -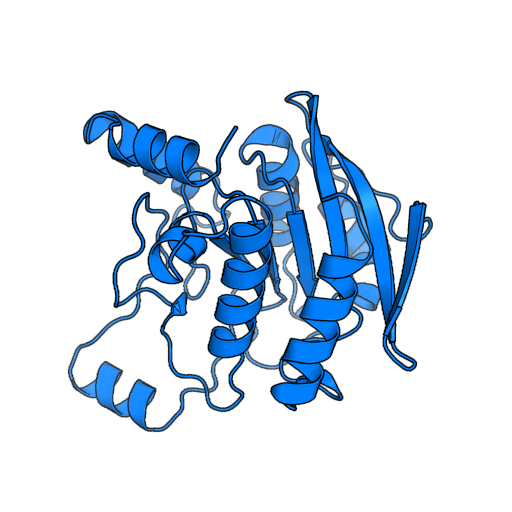1.109 1.00 85.38 90 ALA A N 1
ATOM 730 C CA . ALA A 1 90 ? 9.595 -18.631 -0.656 1.00 85.38 90 ALA A CA 1
ATOM 731 C C . ALA A 1 90 ? 8.204 -18.820 -0.015 1.00 85.38 90 ALA A C 1
ATOM 733 O O . ALA A 1 90 ? 7.781 -19.956 0.197 1.00 85.38 90 ALA A O 1
ATOM 734 N N . ARG A 1 91 ? 7.494 -17.740 0.347 1.00 87.25 91 ARG A N 1
ATOM 735 C CA . ARG A 1 91 ? 6.192 -17.801 1.042 1.00 87.25 91 ARG A CA 1
ATOM 736 C C . ARG A 1 91 ? 5.029 -17.263 0.201 1.00 87.25 91 ARG A C 1
ATOM 738 O O . ARG A 1 91 ? 3.926 -17.077 0.741 1.00 87.25 91 ARG A O 1
ATOM 745 N N . GLY A 1 92 ? 5.269 -17.012 -1.087 1.00 90.62 92 GLY A N 1
ATOM 746 C CA . GLY A 1 92 ? 4.292 -16.471 -2.031 1.00 90.62 92 GLY A CA 1
ATOM 747 C C . GLY A 1 92 ? 3.718 -15.119 -1.604 1.00 90.62 92 GLY A C 1
ATOM 748 O O . GLY A 1 92 ? 2.564 -14.824 -1.901 1.00 90.62 92 GLY A O 1
ATOM 749 N N . TYR A 1 93 ? 4.465 -14.315 -0.847 1.00 92.19 93 TYR A N 1
ATOM 750 C CA . TYR A 1 93 ? 4.063 -12.972 -0.438 1.00 92.19 93 TYR A CA 1
ATOM 751 C C . TYR A 1 93 ? 3.711 -12.108 -1.647 1.00 92.19 93 TYR A C 1
ATOM 753 O O . TYR A 1 93 ? 2.597 -11.587 -1.725 1.00 92.19 93 TYR A O 1
ATOM 761 N N . TRP A 1 94 ? 4.620 -12.011 -2.619 1.00 93.25 94 TRP A N 1
ATOM 762 C CA . TRP A 1 94 ? 4.404 -11.163 -3.787 1.00 93.25 94 TRP A CA 1
ATOM 763 C C . TRP A 1 94 ? 3.286 -11.706 -4.669 1.00 93.25 94 TRP A C 1
ATOM 765 O O . TRP A 1 94 ? 2.477 -10.930 -5.163 1.00 93.25 94 TRP A O 1
ATOM 775 N N . GLU A 1 95 ? 3.150 -13.029 -4.794 1.00 94.94 95 GLU A N 1
ATOM 776 C CA . GLU A 1 95 ? 2.014 -13.649 -5.491 1.00 94.94 95 GLU A CA 1
ATOM 777 C C . GLU A 1 95 ? 0.669 -13.236 -4.887 1.00 94.94 95 GLU A C 1
ATOM 779 O O . GLU A 1 95 ? -0.255 -12.847 -5.605 1.00 94.94 95 GLU A O 1
ATOM 784 N N . LYS A 1 96 ? 0.577 -13.249 -3.559 1.00 96.44 96 LYS A N 1
ATOM 785 C CA . LYS A 1 96 ? -0.622 -12.843 -2.825 1.00 96.44 96 LYS A CA 1
ATOM 786 C C . LYS A 1 96 ? -0.937 -11.360 -3.015 1.00 96.44 96 LYS A C 1
ATOM 788 O O . LYS A 1 96 ? -2.105 -11.014 -3.209 1.00 96.44 96 LYS A O 1
ATOM 793 N N . LEU A 1 97 ? 0.084 -10.498 -3.023 1.00 96.56 97 LEU A N 1
ATOM 794 C CA . LEU A 1 97 ? -0.089 -9.069 -3.306 1.00 96.56 97 LEU A CA 1
ATOM 795 C C . LEU A 1 97 ? -0.547 -8.818 -4.744 1.00 96.56 97 LEU A C 1
ATOM 797 O O . LEU A 1 97 ? -1.434 -7.987 -4.963 1.00 96.56 97 LEU A O 1
ATOM 801 N N . ARG A 1 98 ? 0.014 -9.555 -5.713 1.00 97.38 98 ARG A N 1
ATOM 802 C CA . ARG A 1 98 ? -0.418 -9.493 -7.113 1.00 97.38 98 ARG A CA 1
ATOM 803 C C . ARG A 1 98 ? -1.881 -9.904 -7.256 1.00 97.38 98 ARG A C 1
ATOM 805 O O . ARG A 1 98 ? -2.644 -9.186 -7.898 1.00 97.38 98 ARG A O 1
ATOM 812 N N . TYR A 1 99 ? -2.287 -10.994 -6.602 1.00 98.12 99 TYR A N 1
ATOM 813 C CA . TYR A 1 99 ? -3.677 -11.455 -6.612 1.00 98.12 99 TYR A CA 1
ATOM 814 C C . TYR A 1 99 ? -4.641 -10.406 -6.042 1.00 98.12 99 TYR A C 1
ATOM 816 O O . TYR A 1 99 ? -5.650 -10.100 -6.674 1.00 98.12 99 TYR A O 1
ATOM 824 N N . LEU A 1 100 ? -4.328 -9.823 -4.878 1.00 98.19 100 LEU A N 1
ATOM 825 C CA . LEU A 1 100 ? -5.160 -8.777 -4.270 1.00 98.19 100 LEU A CA 1
ATOM 826 C C . LEU A 1 100 ? -5.264 -7.541 -5.170 1.00 98.19 100 LEU A C 1
ATOM 828 O O . LEU A 1 100 ? -6.364 -7.046 -5.402 1.00 98.19 100 LEU A O 1
ATOM 832 N N . SER A 1 101 ? -4.129 -7.067 -5.688 1.00 98.19 101 SER A N 1
ATOM 833 C CA . SER A 1 101 ? -4.071 -5.895 -6.568 1.00 98.19 101 SER A CA 1
ATOM 834 C C . SER A 1 101 ? -4.922 -6.085 -7.817 1.00 98.19 101 SER A C 1
ATOM 836 O O . SER A 1 101 ? -5.741 -5.229 -8.151 1.00 98.19 101 SER A O 1
ATOM 838 N N . HIS A 1 102 ? -4.759 -7.234 -8.480 1.00 98.25 102 HIS A N 1
ATOM 839 C CA . HIS A 1 102 ? -5.515 -7.573 -9.679 1.00 98.25 102 HIS A CA 1
ATOM 840 C C . HIS A 1 102 ? -7.004 -7.719 -9.378 1.00 98.25 102 HIS A C 1
ATOM 842 O O . HIS A 1 102 ? -7.802 -7.064 -10.036 1.00 98.25 102 HIS A O 1
ATOM 848 N N . SER A 1 103 ? -7.375 -8.461 -8.332 1.00 97.81 103 SER A N 1
ATOM 849 C CA . SER A 1 103 ? -8.782 -8.665 -7.955 1.00 97.81 103 SER A CA 1
ATOM 850 C C . SER A 1 103 ? -9.489 -7.346 -7.615 1.00 97.81 103 SER A C 1
ATOM 852 O O . SER A 1 103 ? -10.625 -7.118 -8.032 1.00 97.81 103 SER A O 1
ATOM 854 N N . PHE A 1 104 ? -8.812 -6.447 -6.891 1.00 97.38 104 PHE A N 1
ATOM 855 C CA . PHE A 1 104 ? -9.342 -5.123 -6.562 1.00 97.38 104 PHE A CA 1
ATOM 856 C C . PHE A 1 104 ? -9.554 -4.267 -7.816 1.00 97.38 104 PHE A C 1
ATOM 858 O O . PHE A 1 104 ? -10.628 -3.695 -8.011 1.00 97.38 104 PHE A O 1
ATOM 865 N N . CYS A 1 105 ? -8.548 -4.205 -8.690 1.00 97.06 105 CYS A N 1
ATOM 866 C CA . CYS A 1 105 ? -8.646 -3.425 -9.916 1.00 97.06 105 CYS A CA 1
ATOM 867 C C . CYS A 1 105 ? -9.679 -4.009 -10.887 1.00 97.06 105 CYS A C 1
ATOM 869 O O . CYS A 1 105 ? -10.424 -3.256 -11.511 1.00 97.06 105 CYS A O 1
ATOM 871 N N . GLN A 1 106 ? -9.769 -5.337 -10.979 1.00 96.44 106 GLN A N 1
ATOM 872 C CA . GLN A 1 106 ? -10.687 -6.035 -11.875 1.00 96.44 106 GLN A CA 1
ATOM 873 C C . GLN A 1 106 ? -12.150 -5.769 -11.526 1.00 96.44 106 GLN A C 1
ATOM 875 O O . GLN A 1 106 ? -12.988 -5.643 -12.416 1.00 96.44 106 GLN A O 1
ATOM 880 N N . LYS A 1 107 ? -12.461 -5.592 -10.240 1.00 93.25 107 LYS A N 1
ATOM 881 C CA . LYS A 1 107 ? -13.799 -5.186 -9.807 1.00 93.25 107 LYS A CA 1
ATOM 882 C C . LYS A 1 107 ? -14.235 -3.839 -10.406 1.00 93.25 107 LYS A C 1
ATOM 884 O O . LYS A 1 107 ? -15.407 -3.665 -10.724 1.00 93.25 107 LYS A O 1
ATOM 889 N N . ASN A 1 108 ? -13.292 -2.914 -10.583 1.00 91.38 108 ASN A N 1
ATOM 890 C CA . ASN A 1 108 ? -13.527 -1.584 -11.154 1.00 91.38 108 ASN A CA 1
ATOM 891 C C . ASN A 1 108 ? -13.311 -1.529 -12.677 1.00 91.38 108 ASN A C 1
ATOM 893 O O . ASN A 1 108 ? -13.775 -0.602 -13.344 1.00 91.38 108 ASN A O 1
ATOM 897 N N . CYS A 1 109 ? -12.601 -2.510 -13.234 1.00 95.25 109 CYS A N 1
ATOM 898 C CA . CYS A 1 109 ? -12.330 -2.653 -14.658 1.00 95.25 109 CYS A CA 1
ATOM 899 C C . CYS A 1 109 ? -12.168 -4.145 -15.016 1.00 95.25 109 CYS A C 1
ATOM 901 O O . CYS A 1 109 ? -11.056 -4.668 -14.938 1.00 95.25 109 CYS A O 1
ATOM 903 N N . PRO A 1 110 ? -13.242 -4.853 -15.425 1.00 95.12 110 PRO A N 1
ATOM 904 C CA . PRO A 1 110 ? -13.220 -6.313 -15.601 1.00 95.12 110 PRO A CA 1
ATOM 905 C C . PRO A 1 110 ? -12.166 -6.851 -16.577 1.00 95.12 110 PRO A C 1
ATOM 907 O O . PRO A 1 110 ? -11.769 -8.012 -16.475 1.00 95.12 110 PRO A O 1
ATOM 910 N N . THR A 1 111 ? -11.723 -6.015 -17.517 1.00 96.44 111 THR A N 1
ATOM 911 C CA . THR A 1 111 ? -10.739 -6.350 -18.553 1.00 96.44 111 THR A CA 1
ATOM 912 C C . THR A 1 111 ? -9.299 -6.029 -18.161 1.00 96.44 111 THR A C 1
ATOM 914 O O . THR A 1 111 ? -8.407 -6.294 -18.961 1.00 96.44 111 THR A O 1
ATOM 917 N N . ILE A 1 112 ? -9.052 -5.443 -16.981 1.00 97.25 112 ILE A N 1
ATOM 918 C CA . ILE A 1 112 ? -7.696 -5.068 -16.575 1.00 97.25 112 ILE A CA 1
ATOM 919 C C . ILE A 1 112 ? -6.825 -6.312 -16.388 1.00 97.25 112 ILE A C 1
ATOM 921 O O . ILE A 1 112 ? -7.210 -7.297 -15.743 1.00 97.25 112 ILE A O 1
ATOM 925 N N . THR A 1 113 ? -5.633 -6.266 -16.962 1.00 97.12 113 THR A N 1
ATOM 926 C CA . THR A 1 113 ? -4.629 -7.314 -16.806 1.00 97.12 113 THR A CA 1
ATOM 927 C C . THR A 1 113 ? -3.918 -7.192 -15.459 1.00 97.12 113 THR A C 1
ATOM 929 O O . THR A 1 113 ? -3.978 -6.168 -14.773 1.00 97.12 113 THR A O 1
ATOM 932 N N . ILE A 1 114 ? -3.203 -8.247 -15.068 1.00 96.88 114 ILE A N 1
ATOM 933 C CA . ILE A 1 114 ? -2.376 -8.232 -13.858 1.00 96.88 114 ILE A CA 1
ATOM 934 C C . ILE A 1 114 ? -1.285 -7.152 -13.925 1.00 96.88 114 ILE A C 1
ATOM 936 O O . ILE A 1 114 ? -1.062 -6.457 -12.941 1.00 96.88 114 ILE A O 1
ATOM 940 N N . ASP A 1 115 ? -0.650 -6.959 -15.083 1.00 96.88 115 ASP A N 1
ATOM 941 C CA . ASP A 1 115 ? 0.438 -5.990 -15.258 1.00 96.88 115 ASP A CA 1
ATOM 942 C C . ASP A 1 115 ? -0.066 -4.544 -15.132 1.00 96.88 115 ASP A C 1
ATOM 944 O O . ASP A 1 115 ? 0.568 -3.700 -14.492 1.00 96.88 115 ASP A O 1
ATOM 948 N N . GLU A 1 116 ? -1.238 -4.265 -15.705 1.00 97.31 116 GLU A N 1
ATOM 949 C CA . GLU A 1 116 ? -1.912 -2.969 -15.594 1.00 97.31 116 GLU A CA 1
ATOM 950 C C . GLU A 1 116 ? -2.373 -2.705 -14.158 1.00 97.31 116 GLU A C 1
ATOM 952 O O . GLU A 1 116 ? -2.169 -1.610 -13.639 1.00 97.31 116 GLU A O 1
ATOM 957 N N . ALA A 1 117 ? -2.923 -3.714 -13.476 1.00 97.94 117 ALA A N 1
ATOM 958 C CA . ALA A 1 117 ? -3.299 -3.586 -12.073 1.00 97.94 117 ALA A CA 1
ATOM 959 C C . ALA A 1 117 ? -2.083 -3.274 -11.188 1.00 97.94 117 ALA A C 1
ATOM 961 O O . ALA A 1 117 ? -2.149 -2.377 -10.355 1.00 97.94 117 ALA A O 1
ATOM 962 N N . LEU A 1 118 ? -0.948 -3.947 -11.408 1.00 97.81 118 LEU A N 1
ATOM 963 C CA . LEU A 1 118 ? 0.295 -3.667 -10.680 1.00 97.81 118 LEU A CA 1
ATOM 964 C C . LEU A 1 118 ? 0.856 -2.276 -10.976 1.00 97.81 118 LEU A C 1
ATOM 966 O O . LEU A 1 118 ? 1.457 -1.660 -10.099 1.00 97.81 118 LEU A O 1
ATOM 970 N N . SER A 1 119 ? 0.618 -1.757 -12.178 1.00 97.69 119 SER A N 1
ATOM 971 C CA . SER A 1 119 ? 0.950 -0.378 -12.557 1.00 97.69 119 SER A CA 1
ATOM 972 C C . SER A 1 119 ? 0.110 0.668 -11.808 1.00 97.69 119 SER A C 1
ATOM 974 O O . SER A 1 119 ? 0.498 1.831 -11.720 1.00 97.69 119 SER A O 1
ATOM 976 N N . LEU A 1 120 ? -0.997 0.247 -11.187 1.00 98.00 120 LEU A N 1
ATOM 977 C CA . LEU A 1 120 ? -1.837 1.040 -10.286 1.00 98.00 120 LEU A CA 1
ATOM 978 C C . LEU A 1 120 ? -1.633 0.683 -8.802 1.00 98.00 120 LEU A C 1
ATOM 980 O O . LEU A 1 120 ? -2.366 1.187 -7.946 1.00 98.00 120 LEU A O 1
ATOM 984 N N . THR A 1 121 ? -0.646 -0.158 -8.482 1.00 98.38 121 THR A N 1
ATOM 985 C CA . THR A 1 121 ? -0.339 -0.581 -7.113 1.00 98.38 121 THR A CA 1
ATOM 986 C C . THR A 1 121 ? 0.947 0.064 -6.623 1.00 98.38 121 THR A C 1
ATOM 988 O O . THR A 1 121 ? 1.971 0.071 -7.307 1.00 98.38 121 THR A O 1
ATOM 991 N N . THR A 1 122 ? 0.912 0.523 -5.378 1.00 98.06 122 THR A N 1
ATOM 992 C CA . THR A 1 122 ? 2.104 0.879 -4.614 1.00 98.06 122 THR A CA 1
ATOM 993 C C . THR A 1 122 ? 2.236 -0.028 -3.402 1.00 98.06 122 THR A C 1
ATOM 995 O O . THR A 1 122 ? 1.258 -0.282 -2.704 1.00 98.06 122 THR A O 1
ATOM 998 N N . HIS A 1 123 ? 3.441 -0.518 -3.135 1.00 97.19 123 HIS A N 1
ATOM 999 C CA . HIS A 1 123 ? 3.789 -1.198 -1.894 1.00 97.19 123 HIS A CA 1
ATOM 1000 C C . HIS A 1 123 ? 4.804 -0.362 -1.113 1.00 97.19 123 HIS A C 1
ATOM 1002 O O . HIS A 1 123 ? 5.781 0.111 -1.685 1.00 97.19 123 HIS A O 1
ATOM 1008 N N . ILE A 1 124 ? 4.539 -0.147 0.175 1.00 96.06 124 ILE A N 1
ATOM 1009 C CA . ILE A 1 124 ? 5.367 0.650 1.087 1.00 96.06 124 ILE A CA 1
ATOM 1010 C C . ILE A 1 124 ? 5.622 -0.175 2.345 1.00 96.06 124 ILE A C 1
ATOM 1012 O O . ILE A 1 124 ? 4.742 -0.895 2.823 1.00 96.06 124 ILE A O 1
ATOM 1016 N N . ASN A 1 125 ? 6.808 -0.027 2.924 1.00 94.69 125 ASN A N 1
ATOM 1017 C CA . ASN A 1 125 ? 7.117 -0.580 4.233 1.00 94.69 125 ASN A CA 1
ATOM 1018 C C . ASN A 1 125 ? 7.263 0.526 5.277 1.00 94.69 125 ASN A C 1
ATOM 1020 O O . ASN A 1 125 ? 7.652 1.651 4.969 1.00 94.69 125 ASN A O 1
ATOM 1024 N N . LEU A 1 126 ? 6.944 0.193 6.525 1.00 94.94 126 LEU A N 1
ATOM 1025 C CA . LEU A 1 126 ? 7.076 1.102 7.664 1.00 94.94 126 LEU A CA 1
ATOM 1026 C C . LEU A 1 126 ? 8.497 1.133 8.255 1.00 94.94 126 LEU A C 1
ATOM 1028 O O . LEU A 1 126 ? 8.688 1.757 9.294 1.00 94.94 126 LEU A O 1
ATOM 1032 N N . GLY A 1 127 ? 9.464 0.491 7.601 1.00 90.94 127 GLY A N 1
ATOM 1033 C CA . GLY A 1 127 ? 10.898 0.512 7.891 1.00 90.94 127 GLY A CA 1
ATOM 1034 C C . GLY A 1 127 ? 11.690 -0.153 6.756 1.00 90.94 127 GLY A C 1
ATOM 1035 O O . GLY A 1 127 ? 11.099 -0.753 5.847 1.00 90.94 127 GLY A O 1
ATOM 1036 N N . THR A 1 128 ? 13.015 -0.050 6.807 1.00 85.06 128 THR A N 1
ATOM 1037 C CA . THR A 1 128 ? 13.956 -0.605 5.816 1.00 85.06 128 THR A CA 1
ATOM 1038 C C . THR A 1 128 ? 14.858 -1.692 6.383 1.00 85.06 128 THR A C 1
ATOM 1040 O O . THR A 1 128 ? 15.240 -2.602 5.644 1.00 85.06 128 THR A O 1
ATOM 1043 N N . ASP A 1 129 ? 15.142 -1.663 7.686 1.00 69.75 129 ASP A N 1
ATOM 1044 C CA . ASP A 1 129 ? 16.263 -2.428 8.253 1.00 69.75 129 ASP A CA 1
ATOM 1045 C C . ASP A 1 129 ? 15.920 -3.864 8.682 1.00 69.75 129 ASP A C 1
ATOM 1047 O O . ASP A 1 129 ? 16.806 -4.693 8.902 1.00 69.75 129 ASP A O 1
ATOM 1051 N N . SER A 1 130 ? 14.635 -4.201 8.809 1.00 61.28 130 SER A N 1
ATOM 1052 C CA . SER A 1 130 ? 14.220 -5.417 9.520 1.00 61.28 130 SER A CA 1
ATOM 1053 C C . SER A 1 130 ? 13.597 -6.472 8.611 1.00 61.28 130 SER A C 1
ATOM 1055 O O . SER A 1 130 ? 12.411 -6.428 8.295 1.00 61.28 130 SER A O 1
ATOM 1057 N N . ALA A 1 131 ? 14.358 -7.499 8.226 1.00 57.66 131 ALA A N 1
ATOM 1058 C CA . ALA A 1 131 ? 13.817 -8.655 7.510 1.00 57.66 131 ALA A CA 1
ATOM 1059 C C . ALA A 1 131 ? 13.264 -9.726 8.476 1.00 57.66 131 ALA A C 1
ATOM 1061 O O . ALA A 1 131 ? 14.000 -10.323 9.255 1.00 57.66 131 ALA A O 1
ATOM 1062 N N . GLY A 1 132 ? 11.969 -10.052 8.373 1.00 52.56 132 GLY A N 1
ATOM 1063 C CA . GLY A 1 132 ? 11.399 -11.291 8.937 1.00 52.56 132 GLY A CA 1
ATOM 1064 C C . GLY A 1 132 ? 10.730 -11.203 10.318 1.00 52.56 132 GLY A C 1
ATOM 1065 O O . GLY A 1 132 ? 10.042 -12.159 10.704 1.00 52.56 132 GLY A O 1
ATOM 1066 N N . ALA A 1 133 ? 10.835 -10.070 11.018 1.00 54.69 133 ALA A N 1
ATOM 1067 C CA . ALA A 1 133 ? 10.075 -9.760 12.231 1.00 54.69 133 ALA A CA 1
ATOM 1068 C C . ALA A 1 133 ? 9.029 -8.653 11.968 1.00 54.69 133 ALA A C 1
ATOM 1070 O O . ALA A 1 133 ? 9.185 -7.832 11.071 1.00 54.69 133 ALA A O 1
ATOM 1071 N N . ALA A 1 134 ? 7.899 -8.713 12.683 1.00 62.66 134 ALA A N 1
ATOM 1072 C CA . ALA A 1 134 ? 6.802 -7.743 12.593 1.00 62.66 134 ALA A CA 1
ATOM 1073 C C . ALA A 1 134 ? 6.428 -7.272 14.002 1.00 62.66 134 ALA A C 1
ATOM 1075 O O . ALA A 1 134 ? 5.369 -7.591 14.549 1.00 62.66 134 ALA A O 1
ATOM 1076 N N . THR A 1 135 ? 7.367 -6.581 14.624 1.00 70.88 135 THR A N 1
ATOM 1077 C CA . THR A 1 135 ? 7.266 -5.960 15.938 1.00 70.88 135 THR A CA 1
ATOM 1078 C C . THR A 1 135 ? 7.339 -4.444 15.787 1.00 70.88 135 THR A C 1
ATOM 1080 O O . THR A 1 135 ? 7.663 -3.919 14.726 1.00 70.88 135 THR A O 1
ATOM 1083 N N . LYS A 1 136 ? 7.041 -3.709 16.861 1.00 72.25 136 LYS A N 1
ATOM 1084 C CA . LYS A 1 136 ? 7.165 -2.246 16.848 1.00 72.25 136 LYS A CA 1
ATOM 1085 C C . LYS A 1 136 ? 8.606 -1.751 16.659 1.00 72.25 136 LYS A C 1
ATOM 1087 O O . LYS A 1 136 ? 8.793 -0.587 16.351 1.00 72.25 136 LYS A O 1
ATOM 1092 N N . TYR A 1 137 ? 9.600 -2.609 16.887 1.00 77.25 137 TYR A N 1
ATOM 1093 C CA . TYR A 1 137 ? 11.014 -2.278 16.699 1.00 77.25 137 TYR A CA 1
ATOM 1094 C C . TYR A 1 137 ? 11.443 -2.382 15.237 1.00 77.25 137 TYR A C 1
ATOM 1096 O O . TYR A 1 137 ? 12.491 -1.868 14.877 1.00 77.25 137 TYR A O 1
ATOM 1104 N N . ASP A 1 138 ? 10.612 -3.022 14.414 1.00 85.19 138 ASP A N 1
ATOM 1105 C CA . ASP A 1 138 ? 10.841 -3.201 12.985 1.00 85.19 138 ASP A CA 1
ATOM 1106 C C . ASP A 1 138 ? 10.189 -2.073 12.159 1.00 85.19 138 ASP A C 1
ATOM 1108 O O . ASP A 1 138 ? 10.251 -2.093 10.933 1.00 85.19 138 ASP A O 1
ATOM 1112 N N . VAL A 1 139 ? 9.522 -1.114 12.820 1.00 91.06 139 VAL A N 1
ATOM 1113 C CA . VAL A 1 139 ? 8.996 0.102 12.189 1.00 91.06 139 VAL A CA 1
ATOM 1114 C C . VAL A 1 139 ? 9.785 1.319 12.640 1.00 91.06 139 VAL A C 1
ATOM 1116 O O . VAL A 1 139 ? 10.187 1.447 13.795 1.00 91.06 139 VAL A O 1
ATOM 1119 N N . GLU A 1 140 ? 9.951 2.256 11.725 1.00 93.69 140 GLU A N 1
ATOM 1120 C CA . GLU A 1 140 ? 10.807 3.414 11.879 1.00 93.69 140 GLU A CA 1
ATOM 1121 C C . GLU A 1 140 ? 9.969 4.684 11.754 1.00 93.69 140 GLU A C 1
ATOM 1123 O O . GLU A 1 140 ? 9.206 4.872 10.801 1.00 93.69 140 GLU A O 1
ATOM 1128 N N . LYS A 1 141 ? 10.119 5.594 12.720 1.00 95.81 141 LYS A N 1
ATOM 1129 C CA . LYS A 1 141 ? 9.355 6.848 12.764 1.00 95.81 141 LYS A CA 1
ATOM 1130 C C . LYS A 1 141 ? 9.352 7.608 11.425 1.00 95.81 141 LYS A C 1
ATOM 1132 O O . LYS A 1 141 ? 8.255 7.990 11.011 1.00 95.81 141 LYS A O 1
ATOM 1137 N N . PRO A 1 142 ? 10.492 7.828 10.734 1.00 96.56 142 PRO A N 1
ATOM 1138 C CA . PRO A 1 142 ? 10.495 8.559 9.467 1.00 96.56 142 PRO A CA 1
ATOM 1139 C C . PRO A 1 142 ? 9.630 7.896 8.388 1.00 96.56 142 PRO A C 1
ATOM 1141 O O . PRO A 1 142 ? 8.889 8.590 7.695 1.00 96.56 142 PRO A O 1
ATOM 1144 N N . TYR A 1 143 ? 9.654 6.565 8.293 1.00 96.81 143 TYR A N 1
ATOM 1145 C CA . TYR A 1 143 ? 8.880 5.802 7.311 1.00 96.81 143 TYR A CA 1
ATOM 1146 C C . TYR A 1 143 ? 7.384 5.769 7.637 1.00 96.81 143 TYR A C 1
ATOM 1148 O O . TYR A 1 143 ? 6.556 5.947 6.744 1.00 96.81 143 TYR A O 1
ATOM 1156 N N . VAL A 1 144 ? 7.017 5.638 8.916 1.00 97.56 144 VAL A N 1
ATOM 1157 C CA . VAL A 1 144 ? 5.613 5.730 9.358 1.00 97.56 144 VAL A CA 1
ATOM 1158 C C . VAL A 1 144 ? 5.021 7.108 9.044 1.00 97.56 144 VAL A C 1
ATOM 1160 O O . VAL A 1 144 ? 3.909 7.211 8.520 1.00 97.56 144 VAL A O 1
ATOM 1163 N N . GLN A 1 145 ? 5.775 8.169 9.335 1.00 98.19 145 GLN A N 1
ATOM 1164 C CA . GLN A 1 145 ? 5.390 9.549 9.036 1.00 98.19 145 GLN A CA 1
ATOM 1165 C C . GLN A 1 145 ? 5.264 9.784 7.527 1.00 98.19 145 GLN A C 1
ATOM 1167 O O . GLN A 1 145 ? 4.260 10.321 7.055 1.00 98.19 145 GLN A O 1
ATOM 1172 N N . TRP A 1 146 ? 6.251 9.319 6.760 1.00 97.81 146 TRP A N 1
ATOM 1173 C CA . TRP A 1 146 ? 6.263 9.428 5.307 1.00 97.81 146 TRP A CA 1
ATOM 1174 C C . TRP A 1 146 ? 5.077 8.713 4.651 1.00 97.81 146 TRP A C 1
ATOM 1176 O O . TRP A 1 146 ? 4.376 9.338 3.856 1.00 97.81 146 TRP A O 1
ATOM 1186 N N . ALA A 1 147 ? 4.789 7.464 5.029 1.00 98.00 147 ALA A N 1
ATOM 1187 C CA . ALA A 1 147 ? 3.651 6.712 4.499 1.00 98.00 147 ALA A CA 1
ATOM 1188 C C . ALA A 1 147 ? 2.319 7.436 4.763 1.00 98.00 147 ALA A C 1
ATOM 1190 O O . ALA A 1 147 ? 1.511 7.617 3.853 1.00 98.00 147 ALA A O 1
ATOM 1191 N N . SER A 1 148 ? 2.115 7.926 5.989 1.00 98.44 148 SER A N 1
ATOM 1192 C CA . SER A 1 148 ? 0.920 8.699 6.348 1.00 98.44 148 SER A CA 1
ATOM 1193 C C . SER A 1 148 ? 0.802 10.004 5.547 1.00 98.44 148 SER A C 1
ATOM 1195 O O . SER A 1 148 ? -0.281 10.354 5.071 1.00 98.44 148 SER A O 1
ATOM 1197 N N . ARG A 1 149 ? 1.919 10.716 5.344 1.00 98.19 149 ARG A N 1
ATOM 1198 C CA . ARG A 1 149 ? 1.980 11.946 4.540 1.00 98.19 149 ARG A CA 1
ATOM 1199 C C . ARG A 1 149 ? 1.690 11.689 3.060 1.00 98.19 149 ARG A C 1
ATOM 1201 O O . ARG A 1 149 ? 0.981 12.496 2.456 1.00 98.19 149 ARG A O 1
ATOM 1208 N N . LEU A 1 150 ? 2.219 10.601 2.492 1.00 97.69 150 LEU A N 1
ATOM 1209 C CA . LEU A 1 150 ? 1.959 10.199 1.107 1.00 97.69 150 LEU A CA 1
ATOM 1210 C C . LEU A 1 150 ? 0.462 10.011 0.879 1.00 97.69 150 LEU A C 1
ATOM 1212 O O . LEU A 1 150 ? -0.090 10.602 -0.042 1.00 97.69 150 LEU A O 1
ATOM 1216 N N . LEU A 1 151 ? -0.201 9.249 1.751 1.00 98.31 151 LEU A N 1
ATOM 1217 C CA . LEU A 1 151 ? -1.640 8.995 1.655 1.00 98.31 151 LEU A CA 1
ATOM 1218 C C . LEU A 1 151 ? -2.486 10.257 1.853 1.00 98.31 151 LEU A C 1
ATOM 1220 O O . LEU A 1 151 ? -3.565 10.371 1.279 1.00 98.31 151 LEU A O 1
ATOM 1224 N N . ASN A 1 152 ? -2.019 11.193 2.683 1.00 98.19 152 ASN A N 1
ATOM 1225 C CA . ASN A 1 152 ? -2.777 12.403 2.964 1.00 98.19 152 ASN A CA 1
ATOM 1226 C C . ASN A 1 152 ? -2.682 13.445 1.846 1.00 98.19 152 ASN A C 1
ATOM 1228 O O . ASN A 1 152 ? -3.679 14.093 1.559 1.00 98.19 152 ASN A O 1
ATOM 1232 N N . ASN A 1 153 ? -1.499 13.640 1.254 1.00 96.94 153 ASN A N 1
ATOM 1233 C CA . ASN A 1 153 ? -1.238 14.823 0.422 1.00 96.94 153 ASN A CA 1
ATOM 1234 C C . ASN A 1 153 ? -0.828 14.516 -1.016 1.00 96.94 153 ASN A C 1
ATOM 1236 O O . ASN A 1 153 ? -0.907 15.403 -1.859 1.00 96.94 153 ASN A O 1
ATOM 1240 N N . ILE A 1 154 ? -0.339 13.306 -1.293 1.00 95.38 154 ILE A N 1
ATOM 1241 C CA . ILE A 1 154 ? 0.331 13.005 -2.563 1.00 95.38 154 ILE A CA 1
ATOM 1242 C C . ILE A 1 154 ? -0.475 11.984 -3.358 1.00 95.38 154 ILE A C 1
ATOM 1244 O O . ILE A 1 154 ? -0.897 12.255 -4.479 1.00 95.38 154 ILE A O 1
ATOM 1248 N N . HIS A 1 155 ? -0.721 10.816 -2.776 1.00 96.25 155 HIS A N 1
ATOM 1249 C CA . HIS A 1 155 ? -1.486 9.760 -3.417 1.00 96.25 155 HIS A CA 1
ATOM 1250 C C . HIS A 1 155 ? -2.983 9.916 -3.151 1.00 96.25 155 HIS A C 1
ATOM 1252 O O . HIS A 1 155 ? -3.407 10.294 -2.058 1.00 96.25 155 HIS A O 1
ATOM 1258 N N . ASN A 1 156 ? -3.783 9.531 -4.145 1.00 96.69 156 ASN A N 1
ATOM 1259 C CA . ASN A 1 156 ? -5.237 9.427 -4.045 1.00 96.69 156 ASN A CA 1
ATOM 1260 C C . ASN A 1 156 ? -5.672 7.970 -4.296 1.00 96.69 156 ASN A C 1
ATOM 1262 O O . ASN A 1 156 ? -6.268 7.685 -5.342 1.00 96.69 156 ASN A O 1
ATOM 1266 N N . PRO A 1 157 ? -5.304 7.027 -3.403 1.00 98.00 157 PRO A N 1
ATOM 1267 C CA . PRO A 1 157 ? -5.700 5.641 -3.556 1.00 98.00 157 PRO A CA 1
ATOM 1268 C C . PRO A 1 157 ? -7.139 5.439 -3.091 1.00 98.00 157 PRO A C 1
ATOM 1270 O O . PRO A 1 157 ? -7.527 5.909 -2.024 1.00 98.00 157 PRO A O 1
ATOM 1273 N N . ASP A 1 158 ? -7.888 4.627 -3.825 1.00 97.81 158 ASP A N 1
ATOM 1274 C CA . ASP A 1 158 ? -9.234 4.235 -3.412 1.00 97.81 158 ASP A CA 1
ATOM 1275 C C . ASP A 1 158 ? -9.174 3.209 -2.255 1.00 97.81 158 ASP A C 1
ATOM 1277 O O . ASP A 1 158 ? -10.061 3.170 -1.397 1.00 97.81 158 ASP A O 1
ATOM 1281 N N . LEU A 1 159 ? -8.107 2.393 -2.195 1.00 98.25 159 LEU A N 1
ATOM 1282 C CA . LEU A 1 159 ? -7.893 1.368 -1.167 1.00 98.25 159 LEU A CA 1
ATOM 1283 C C . LEU A 1 159 ? -6.474 1.406 -0.574 1.00 98.25 159 LEU A C 1
ATOM 1285 O O . LEU A 1 159 ? -5.475 1.383 -1.290 1.00 98.25 159 LEU A O 1
ATOM 1289 N N . VAL A 1 160 ? -6.381 1.358 0.755 1.00 98.69 160 VAL A N 1
ATOM 1290 C CA . VAL A 1 160 ? -5.131 1.174 1.505 1.00 98.69 160 VAL A CA 1
ATOM 1291 C C . VAL A 1 160 ? -5.247 -0.069 2.377 1.00 98.69 160 VAL A C 1
ATOM 1293 O O . VAL A 1 160 ? -6.178 -0.185 3.174 1.00 98.69 160 VAL A O 1
ATOM 1296 N N . VAL A 1 161 ? -4.292 -0.992 2.271 1.00 98.44 161 VAL A N 1
ATOM 1297 C CA . VAL A 1 161 ? -4.289 -2.247 3.033 1.00 98.44 161 VAL A CA 1
ATOM 1298 C C . VAL A 1 161 ? -3.029 -2.365 3.877 1.00 98.44 161 VAL A C 1
ATOM 1300 O O . VAL A 1 161 ? -1.924 -2.392 3.351 1.00 98.44 161 VAL A O 1
ATOM 1303 N N . LEU A 1 162 ? -3.197 -2.489 5.190 1.00 97.81 162 LEU A N 1
ATOM 1304 C CA . LEU A 1 162 ? -2.120 -2.656 6.163 1.00 97.81 162 LEU A CA 1
ATOM 1305 C C . LEU A 1 162 ? -2.091 -4.107 6.654 1.00 97.81 162 LEU A C 1
ATOM 1307 O O . LEU A 1 162 ? -3.029 -4.566 7.313 1.00 97.81 162 LEU A O 1
ATOM 1311 N N . PHE A 1 163 ? -1.013 -4.836 6.376 1.00 94.38 163 PHE A N 1
ATOM 1312 C CA . PHE A 1 163 ? -0.954 -6.280 6.616 1.00 94.38 163 PHE A CA 1
ATOM 1313 C C . PHE A 1 163 ? -0.441 -6.668 7.999 1.00 94.38 163 PHE A C 1
ATOM 1315 O O . PHE A 1 163 ? 0.752 -6.582 8.279 1.00 94.38 163 PHE A O 1
ATOM 1322 N N . GLY A 1 164 ? -1.323 -7.181 8.864 1.00 90.94 164 GLY A N 1
ATOM 1323 C CA . GLY A 1 164 ? -0.920 -7.688 10.181 1.00 90.94 164 GLY A CA 1
ATOM 1324 C C . GLY A 1 164 ? -0.398 -6.603 11.127 1.00 90.94 164 GLY A C 1
ATOM 1325 O O . GLY A 1 164 ? 0.211 -6.913 12.147 1.00 90.94 164 GLY A O 1
ATOM 1326 N N . LEU A 1 165 ? -0.666 -5.330 10.823 1.00 93.75 165 LEU A N 1
ATOM 1327 C CA . LEU A 1 165 ? -0.163 -4.179 11.576 1.00 93.75 165 LEU A CA 1
ATOM 1328 C C . LEU A 1 165 ? -1.062 -3.788 12.756 1.00 93.75 165 LEU A C 1
ATOM 1330 O O . LEU A 1 165 ? -0.802 -2.796 13.428 1.00 93.75 165 LEU A O 1
ATOM 1334 N N . LYS A 1 166 ? -2.111 -4.563 13.062 1.00 92.75 166 LYS A N 1
ATOM 1335 C CA . LYS A 1 166 ? -3.136 -4.186 14.051 1.00 92.75 166 LYS A CA 1
ATOM 1336 C C . LYS A 1 166 ? -2.575 -3.811 15.420 1.00 92.75 166 LYS A C 1
ATOM 1338 O O . LYS A 1 166 ? -3.015 -2.827 16.004 1.00 92.75 166 LYS A O 1
ATOM 1343 N N . LYS A 1 167 ? -1.640 -4.602 15.952 1.00 93.19 167 LYS A N 1
ATOM 1344 C CA . LYS A 1 167 ? -1.017 -4.310 17.254 1.00 93.19 167 LYS A CA 1
ATOM 1345 C C . LYS A 1 167 ? -0.061 -3.119 17.166 1.00 93.19 167 LYS A C 1
ATOM 1347 O O . LYS A 1 167 ? -0.056 -2.306 18.078 1.00 93.19 167 LYS A O 1
ATOM 1352 N N . ILE A 1 168 ? 0.688 -3.016 16.068 1.00 94.12 168 ILE A N 1
ATOM 1353 C CA . ILE A 1 168 ? 1.673 -1.955 15.826 1.00 94.12 168 ILE A CA 1
ATOM 1354 C C . ILE A 1 168 ? 0.974 -0.595 15.721 1.00 94.12 168 ILE A C 1
ATOM 1356 O O . ILE A 1 168 ? 1.304 0.310 16.472 1.00 94.12 168 ILE A O 1
ATOM 1360 N N . MET A 1 169 ? -0.060 -0.468 14.884 1.00 95.94 169 MET A N 1
ATOM 1361 C CA . MET A 1 169 ? -0.761 0.810 14.691 1.00 95.94 169 MET A CA 1
ATOM 1362 C C . MET A 1 169 ? -1.541 1.272 15.929 1.00 95.94 169 MET A C 1
ATOM 1364 O O . MET A 1 169 ? -1.789 2.461 16.096 1.00 95.94 169 MET A O 1
ATOM 1368 N N . LYS A 1 170 ? -1.929 0.345 16.813 1.00 95.12 170 LYS A N 1
ATOM 1369 C CA . LYS A 1 170 ? -2.594 0.663 18.088 1.00 95.12 170 LYS A CA 1
ATOM 1370 C C . LYS A 1 170 ? -1.621 1.030 19.207 1.00 95.12 170 LYS A C 1
ATOM 1372 O O . LYS A 1 170 ? -2.079 1.501 20.249 1.00 95.12 170 LYS A O 1
ATOM 1377 N N . ASP A 1 171 ? -0.320 0.810 19.022 1.00 96.38 171 ASP A N 1
ATOM 1378 C CA . ASP A 1 171 ? 0.685 1.313 19.952 1.00 96.38 171 ASP A CA 1
ATOM 1379 C C . ASP A 1 171 ? 0.623 2.847 19.979 1.00 96.38 171 ASP A C 1
ATOM 1381 O O . ASP A 1 171 ? 0.493 3.503 18.942 1.00 96.38 171 ASP A O 1
ATOM 1385 N N . LYS A 1 172 ? 0.664 3.428 21.183 1.00 96.62 172 LYS A N 1
ATOM 1386 C CA . LYS A 1 172 ? 0.484 4.872 21.378 1.00 96.62 172 LYS A CA 1
ATOM 1387 C C . LYS A 1 172 ? 1.536 5.678 20.618 1.00 96.62 172 LYS A C 1
ATOM 1389 O O . LYS A 1 172 ? 1.198 6.711 20.048 1.00 96.62 172 LYS A O 1
ATOM 1394 N N . GLU A 1 173 ? 2.780 5.220 20.622 1.00 97.06 173 GLU A N 1
ATOM 1395 C CA . GLU A 1 173 ? 3.900 5.926 20.009 1.00 97.06 173 GLU A CA 1
ATOM 1396 C C . GLU A 1 173 ? 3.805 5.874 18.479 1.00 97.06 173 GLU A C 1
ATOM 1398 O O . GLU A 1 173 ? 3.805 6.916 17.822 1.00 97.06 173 GLU A O 1
ATOM 1403 N N . VAL A 1 174 ? 3.600 4.684 17.907 1.00 97.12 174 VAL A N 1
ATOM 1404 C CA . VAL A 1 174 ? 3.457 4.517 16.449 1.00 97.12 174 VAL A CA 1
ATOM 1405 C C . VAL A 1 174 ? 2.212 5.241 15.925 1.00 97.12 174 VAL A C 1
ATOM 1407 O O . VAL A 1 174 ? 2.258 5.890 14.878 1.00 97.12 174 VAL A O 1
ATOM 1410 N N . SER A 1 175 ? 1.108 5.205 16.678 1.00 97.75 175 SER A N 1
ATOM 1411 C CA . SER A 1 175 ? -0.103 5.970 16.365 1.00 97.75 175 SER A CA 1
ATOM 1412 C C . SER A 1 175 ? 0.167 7.477 16.319 1.00 97.75 175 SER A C 1
ATOM 1414 O O . SER A 1 175 ? -0.335 8.157 15.423 1.00 97.75 175 SER A O 1
ATOM 1416 N N . GLN A 1 176 ? 0.983 8.010 17.238 1.00 98.12 176 GLN A N 1
ATOM 1417 C CA . GLN A 1 176 ? 1.385 9.421 17.226 1.00 98.12 176 GLN A CA 1
ATOM 1418 C C . GLN A 1 176 ? 2.267 9.761 16.023 1.00 98.12 176 GLN A C 1
ATOM 1420 O O . GLN A 1 176 ? 2.114 10.840 15.450 1.00 98.12 176 GLN A O 1
ATOM 1425 N N . TRP A 1 177 ? 3.163 8.858 15.614 1.00 98.25 177 TRP A N 1
ATOM 1426 C CA . TRP A 1 177 ? 3.963 9.049 14.403 1.00 98.25 177 TRP A CA 1
ATOM 1427 C C . TRP A 1 177 ? 3.074 9.117 13.163 1.00 98.25 177 TRP A C 1
ATOM 1429 O O . TRP A 1 177 ? 3.186 10.069 12.395 1.00 98.25 177 TRP A O 1
ATOM 1439 N N . TRP A 1 178 ? 2.142 8.173 13.005 1.00 98.44 178 TRP A N 1
ATOM 1440 C CA . TRP A 1 178 ? 1.205 8.171 11.880 1.00 98.44 178 TRP A CA 1
ATOM 1441 C C . TRP A 1 178 ? 0.323 9.428 11.863 1.00 98.44 178 TRP A C 1
ATOM 1443 O O . TRP A 1 178 ? 0.152 10.066 10.826 1.00 98.44 178 TRP A O 1
ATOM 1453 N N . ASN A 1 179 ? -0.214 9.818 13.020 1.00 98.19 179 ASN A N 1
ATOM 1454 C CA . ASN A 1 179 ? -1.130 10.951 13.162 1.00 98.19 179 ASN A CA 1
ATOM 1455 C C . ASN A 1 179 ? -0.429 12.319 13.283 1.00 98.19 179 ASN A C 1
ATOM 1457 O O . ASN A 1 179 ? -1.058 13.288 13.728 1.00 98.19 179 ASN A O 1
ATOM 1461 N N . HIS A 1 180 ? 0.843 12.441 12.877 1.00 97.44 180 HIS A N 1
ATOM 1462 C CA . HIS A 1 180 ? 1.564 13.720 12.873 1.00 97.44 180 HIS A CA 1
ATOM 1463 C C . HIS A 1 180 ? 0.832 14.790 12.043 1.00 97.44 180 HIS A C 1
ATOM 1465 O O . HIS A 1 180 ? -0.025 14.453 11.223 1.00 97.44 180 HIS A O 1
ATOM 1471 N N . GLU A 1 181 ? 1.175 16.068 12.207 1.00 96.44 181 GLU A N 1
ATOM 1472 C CA . GLU A 1 181 ? 0.467 17.225 11.630 1.00 96.44 181 GLU A CA 1
ATOM 1473 C C . GLU A 1 181 ? 0.013 17.046 10.170 1.00 96.44 181 GLU A C 1
ATOM 1475 O O . GLU A 1 181 ? -1.187 17.104 9.919 1.00 96.44 181 GLU A O 1
ATOM 1480 N N . SER A 1 182 ? 0.919 16.703 9.251 1.00 96.38 182 SER A N 1
ATOM 1481 C CA . SER A 1 182 ? 0.641 16.568 7.809 1.00 96.38 182 SER A CA 1
ATOM 1482 C C . SER A 1 182 ? 0.143 15.183 7.365 1.00 96.38 182 SER A C 1
ATOM 1484 O O . SER A 1 182 ? 0.075 14.904 6.167 1.00 96.38 182 SER A O 1
ATOM 1486 N N . GLY A 1 183 ? -0.165 14.297 8.312 1.00 97.44 183 GLY A N 1
ATOM 1487 C CA . GLY A 1 183 ? -0.483 12.887 8.073 1.00 97.44 183 GLY A CA 1
ATOM 1488 C C . GLY A 1 183 ? -1.980 12.610 8.022 1.00 97.44 183 GLY A C 1
ATOM 1489 O O . GLY A 1 183 ? -2.785 13.403 8.516 1.00 97.44 183 GLY A O 1
ATOM 1490 N N . LEU A 1 184 ? -2.340 11.455 7.463 1.00 97.81 184 LEU A N 1
ATOM 1491 C CA . LEU A 1 184 ? -3.718 10.991 7.359 1.00 97.81 184 LEU A CA 1
ATOM 1492 C C . LEU A 1 184 ? -4.239 10.621 8.752 1.00 97.81 184 LEU A C 1
ATOM 1494 O O . LEU A 1 184 ? -3.742 9.686 9.386 1.00 97.81 184 LEU A O 1
ATOM 1498 N N . LYS A 1 185 ? -5.234 11.367 9.236 1.00 97.88 185 LYS A N 1
ATOM 1499 C CA . LYS A 1 185 ? -5.748 11.220 10.603 1.00 97.88 185 LYS A CA 1
ATOM 1500 C C . LYS A 1 185 ? -6.625 9.981 10.747 1.00 97.88 185 LYS A C 1
ATOM 1502 O O . LYS A 1 185 ? -7.525 9.756 9.943 1.00 97.88 185 LYS A O 1
ATOM 1507 N N . ILE A 1 186 ? -6.390 9.209 11.803 1.00 97.69 186 ILE A N 1
ATOM 1508 C CA . ILE A 1 186 ? -7.110 7.969 12.092 1.00 97.69 186 ILE A CA 1
ATOM 1509 C C . ILE A 1 186 ? -7.063 7.621 13.586 1.00 97.69 186 ILE A C 1
ATOM 1511 O O . ILE A 1 186 ? -6.005 7.608 14.221 1.00 97.69 186 ILE A O 1
ATOM 1515 N N . ASP A 1 187 ? -8.226 7.269 14.138 1.00 97.81 187 ASP A N 1
ATOM 1516 C CA . ASP A 1 187 ? -8.333 6.592 15.432 1.00 97.81 187 ASP A CA 1
ATOM 1517 C C . ASP A 1 187 ? -8.357 5.070 15.214 1.00 97.81 187 ASP A C 1
ATOM 1519 O O . ASP A 1 187 ? -9.395 4.462 14.936 1.00 97.81 187 ASP A O 1
ATOM 1523 N N . TRP A 1 188 ? -7.193 4.436 15.380 1.00 97.31 188 TRP A N 1
ATOM 1524 C CA . TRP A 1 188 ? -6.996 2.990 15.216 1.00 97.31 188 TRP A CA 1
ATOM 1525 C C . TRP A 1 188 ? -7.839 2.116 16.159 1.00 97.31 188 TRP A C 1
ATOM 1527 O O . TRP A 1 188 ? -7.910 0.891 15.992 1.00 97.31 188 TRP A O 1
ATOM 1537 N N . ASN A 1 189 ? -8.463 2.705 17.182 1.00 96.69 189 ASN A N 1
ATOM 1538 C CA . ASN A 1 189 ? -9.318 1.990 18.125 1.00 96.69 189 ASN A CA 1
ATOM 1539 C C . ASN A 1 189 ? -10.801 2.046 17.783 1.00 96.69 189 ASN A C 1
ATOM 1541 O O . ASN A 1 189 ? -11.555 1.252 18.345 1.00 96.69 189 ASN A O 1
ATOM 1545 N N . LYS A 1 190 ? -11.199 2.902 16.841 1.00 97.12 190 LYS A N 1
ATOM 1546 C CA . LYS A 1 190 ? -12.592 3.086 16.435 1.00 97.12 190 LYS A CA 1
ATOM 1547 C C . LYS A 1 190 ? -12.740 2.861 14.930 1.00 97.12 190 LYS A C 1
ATOM 1549 O O . LYS A 1 190 ? -12.879 3.834 14.192 1.00 97.12 190 LYS A O 1
ATOM 1554 N N . PRO A 1 191 ? -12.658 1.604 14.455 1.00 97.12 191 PRO A N 1
ATOM 1555 C CA . PRO A 1 191 ? -13.033 1.309 13.081 1.00 97.12 191 PRO A CA 1
ATOM 1556 C C . PRO A 1 191 ? -14.506 1.638 12.858 1.00 97.12 191 PRO A C 1
ATOM 1558 O O . PRO A 1 191 ? -15.338 1.421 13.737 1.00 97.12 191 PRO A O 1
ATOM 1561 N N . GLU A 1 192 ? -14.823 2.128 11.667 1.00 96.81 192 GLU A N 1
ATOM 1562 C CA . GLU A 1 192 ? -16.205 2.383 11.258 1.00 96.81 192 GLU 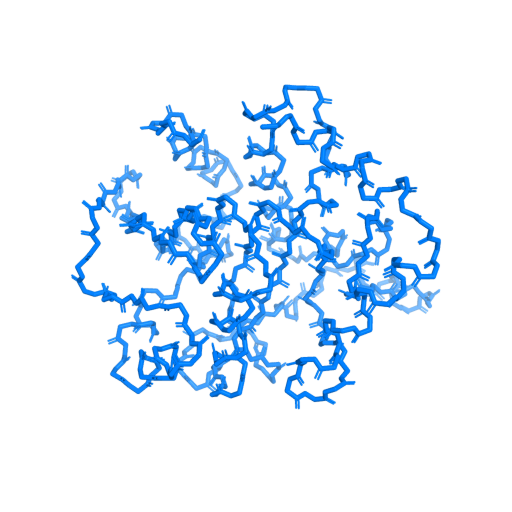A CA 1
ATOM 1563 C C . GLU A 1 192 ? -16.950 1.080 10.992 1.00 96.81 192 GLU A C 1
ATOM 1565 O O . GLU A 1 192 ? -18.147 0.964 11.254 1.00 96.81 192 GLU A O 1
ATOM 1570 N N . LYS A 1 193 ? -16.228 0.090 10.454 1.00 95.56 193 LYS A N 1
ATOM 1571 C CA . LYS A 1 193 ? -16.757 -1.240 10.166 1.00 95.56 193 LYS A CA 1
ATOM 1572 C C . LYS A 1 193 ? -15.742 -2.303 10.540 1.00 95.56 193 LYS A C 1
ATOM 1574 O O . LYS A 1 193 ? -14.532 -2.127 10.396 1.00 95.56 193 LYS A O 1
ATOM 1579 N N . GLU A 1 194 ? -16.254 -3.447 10.964 1.00 95.31 194 GLU A N 1
ATOM 1580 C CA . GLU A 1 194 ? -15.467 -4.661 11.116 1.00 95.31 194 GLU A CA 1
ATOM 1581 C C . GLU A 1 194 ? -16.061 -5.743 10.217 1.00 95.31 194 GLU A C 1
ATOM 1583 O O . GLU A 1 194 ? -17.279 -5.898 10.140 1.00 95.31 194 GLU A O 1
ATOM 1588 N N . LYS A 1 195 ? -15.192 -6.477 9.521 1.00 93.44 195 LYS A N 1
ATOM 1589 C CA . LYS A 1 195 ? -15.571 -7.656 8.736 1.00 93.44 195 LYS A CA 1
ATOM 1590 C C . LYS A 1 195 ? -14.876 -8.878 9.293 1.00 93.44 195 LYS A C 1
ATOM 1592 O O . LYS A 1 195 ? -13.786 -8.770 9.856 1.00 93.44 195 LYS A O 1
ATOM 1597 N N . PHE A 1 196 ? -15.498 -10.031 9.115 1.00 93.50 196 PHE A N 1
ATOM 1598 C CA . PHE A 1 196 ? -14.978 -11.300 9.588 1.00 93.50 196 PHE A CA 1
ATOM 1599 C C . PHE A 1 196 ? -14.821 -12.237 8.405 1.00 93.50 196 PHE A C 1
ATOM 1601 O O . PHE A 1 196 ? -15.757 -12.367 7.635 1.00 93.50 196 PHE A O 1
ATOM 1608 N N . PHE A 1 197 ? -13.660 -12.877 8.308 1.00 93.31 197 PHE A N 1
ATOM 1609 C CA . PHE A 1 197 ? -13.425 -14.037 7.454 1.00 93.31 197 PHE A CA 1
ATOM 1610 C C . PHE A 1 197 ? -13.007 -15.180 8.368 1.00 93.31 197 PHE A C 1
ATOM 1612 O O . PHE A 1 197 ? -11.967 -15.098 9.039 1.00 93.31 197 PHE A O 1
ATOM 1619 N N . ILE A 1 198 ? -13.827 -16.227 8.441 1.00 91.31 198 ILE A N 1
ATOM 1620 C CA . ILE A 1 198 ? -13.680 -17.299 9.433 1.00 91.31 198 ILE A CA 1
ATOM 1621 C C . ILE A 1 198 ? -13.675 -16.678 10.850 1.00 91.31 198 ILE A C 1
ATOM 1623 O O . ILE A 1 198 ? -14.683 -16.137 11.292 1.00 91.31 198 ILE A O 1
ATOM 1627 N N . ASN A 1 199 ? -12.528 -16.674 11.540 1.00 91.06 199 ASN A N 1
ATOM 1628 C CA . ASN A 1 199 ? -12.333 -16.098 12.877 1.00 91.06 199 ASN A CA 1
ATOM 1629 C C . ASN A 1 199 ? -11.405 -14.867 12.862 1.00 91.06 199 ASN A C 1
ATOM 1631 O O . ASN A 1 199 ? -10.928 -14.419 13.907 1.00 91.06 199 ASN A O 1
ATOM 1635 N N . TYR A 1 200 ? -11.101 -14.334 11.677 1.00 92.88 200 TYR A N 1
ATOM 1636 C CA . TYR A 1 200 ? -10.174 -13.224 11.482 1.00 92.88 200 TYR A CA 1
ATOM 1637 C C . TYR A 1 200 ? -10.923 -11.938 11.177 1.00 92.88 200 TYR A C 1
ATOM 1639 O O . TYR A 1 200 ? -11.816 -11.910 10.338 1.00 92.88 200 TYR A O 1
ATOM 1647 N N . ARG A 1 201 ? -10.532 -10.860 11.859 1.00 94.31 201 ARG A N 1
ATOM 1648 C CA . ARG A 1 201 ? -11.257 -9.591 11.834 1.00 94.31 201 ARG A CA 1
ATOM 1649 C C . ARG A 1 201 ? -10.506 -8.503 11.079 1.00 94.31 201 ARG A C 1
ATOM 1651 O O . ARG A 1 201 ? -9.458 -8.050 11.544 1.00 94.31 201 ARG A O 1
ATOM 1658 N N . PHE A 1 202 ? -11.088 -8.039 9.985 1.00 95.56 202 PHE A N 1
ATOM 1659 C CA . PHE A 1 202 ? -10.688 -6.827 9.278 1.00 95.56 202 PHE A CA 1
ATOM 1660 C C . PHE A 1 202 ? -11.273 -5.622 10.001 1.00 95.56 202 PHE A C 1
ATOM 1662 O O . PHE A 1 202 ? -12.417 -5.657 10.450 1.00 95.56 202 PHE A O 1
ATOM 1669 N N . SER A 1 203 ? -10.489 -4.561 10.130 1.00 97.06 203 SER A N 1
ATOM 1670 C CA . SER A 1 203 ? -10.957 -3.276 10.664 1.00 97.06 203 SER A CA 1
ATOM 1671 C C . SER A 1 203 ? -10.881 -2.251 9.540 1.00 97.06 203 SER A C 1
ATOM 1673 O O . SER A 1 203 ? -9.858 -2.202 8.856 1.00 97.06 203 SER A O 1
ATOM 1675 N N . LEU A 1 204 ? -11.960 -1.505 9.312 1.00 97.44 204 LEU A N 1
ATOM 1676 C CA . LEU A 1 204 ? -12.109 -0.618 8.165 1.00 97.44 204 LEU A CA 1
ATOM 1677 C C . LEU A 1 204 ? -12.426 0.813 8.608 1.00 97.44 204 LEU A C 1
ATOM 1679 O O . LEU A 1 204 ? -13.163 1.021 9.576 1.00 97.44 204 LEU A O 1
ATOM 1683 N N . TRP A 1 205 ? -11.916 1.771 7.842 1.00 97.88 205 TRP A N 1
ATOM 1684 C CA . TRP A 1 205 ? -12.197 3.199 7.957 1.00 97.88 205 TRP A CA 1
ATOM 1685 C C . TRP A 1 205 ? -12.427 3.777 6.563 1.00 97.88 205 TRP A C 1
ATOM 1687 O O . TRP A 1 205 ? -11.645 3.488 5.654 1.00 97.88 205 TRP A O 1
ATOM 1697 N N . ASP A 1 206 ? -13.451 4.608 6.397 1.00 97.12 206 ASP A N 1
ATOM 1698 C CA . ASP A 1 206 ? -13.571 5.494 5.247 1.00 97.12 206 ASP A CA 1
ATOM 1699 C C . ASP A 1 206 ? -13.051 6.882 5.636 1.00 97.12 206 ASP A C 1
ATOM 1701 O O . ASP A 1 206 ? -13.649 7.611 6.420 1.00 97.12 206 ASP A O 1
ATOM 1705 N N . LEU A 1 207 ? -11.895 7.242 5.095 1.00 97.31 207 LEU A N 1
ATOM 1706 C CA . LEU A 1 207 ? -11.206 8.493 5.395 1.00 97.31 207 LEU A CA 1
ATOM 1707 C C . LEU A 1 207 ? -11.284 9.435 4.195 1.00 97.31 207 LEU A C 1
ATOM 1709 O O . LEU A 1 207 ? -11.548 9.009 3.072 1.00 97.31 207 LEU A O 1
ATOM 1713 N N . TYR A 1 208 ? -11.004 10.714 4.426 1.00 97.75 208 TYR A N 1
ATOM 1714 C CA . TYR A 1 208 ? -10.778 11.693 3.367 1.00 97.75 208 TYR A CA 1
ATOM 1715 C C . TYR A 1 208 ? -9.393 12.294 3.553 1.00 97.75 208 TYR A C 1
ATOM 1717 O O . TYR A 1 208 ? -9.009 12.643 4.672 1.00 97.75 208 TYR A O 1
ATOM 1725 N N . ASN A 1 209 ? -8.640 12.377 2.463 1.00 97.62 209 ASN A N 1
ATOM 1726 C CA . ASN A 1 209 ? -7.329 13.013 2.463 1.00 97.62 209 ASN A CA 1
ATOM 1727 C C . ASN A 1 209 ? -7.446 14.538 2.262 1.00 97.62 209 ASN A C 1
ATOM 1729 O O . ASN A 1 209 ? -8.552 15.075 2.147 1.00 97.62 209 ASN A O 1
ATOM 1733 N N . SER A 1 210 ? -6.320 15.257 2.206 1.00 97.44 210 SER A N 1
ATOM 1734 C CA . SER A 1 210 ? -6.334 16.723 2.063 1.00 97.44 210 SER A CA 1
ATOM 1735 C C . SER A 1 210 ? -6.863 17.205 0.705 1.00 97.44 210 SER A C 1
ATOM 1737 O O . SER A 1 210 ? -7.331 18.337 0.601 1.00 97.44 210 SER A O 1
ATOM 1739 N N . ASN A 1 211 ? -6.897 16.323 -0.298 1.00 96.56 211 ASN A N 1
ATOM 1740 C CA . ASN A 1 211 ? -7.500 16.564 -1.611 1.00 96.56 211 ASN A CA 1
ATOM 1741 C C . ASN A 1 211 ? -9.006 16.239 -1.652 1.00 96.56 211 ASN A C 1
ATOM 1743 O O . ASN A 1 211 ? -9.598 16.206 -2.732 1.00 96.56 211 ASN A O 1
ATOM 1747 N N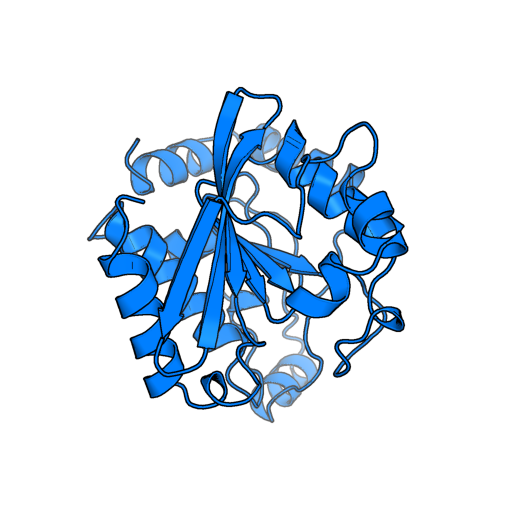 . ASN A 1 212 ? -9.635 15.966 -0.500 1.00 97.44 212 ASN A N 1
ATOM 1748 C CA . ASN A 1 212 ? -11.026 15.515 -0.386 1.00 97.44 212 ASN A CA 1
ATOM 1749 C C . ASN A 1 212 ? -11.320 14.223 -1.179 1.00 97.44 212 ASN A C 1
ATOM 1751 O O . ASN A 1 212 ? -12.461 13.945 -1.557 1.00 97.44 212 ASN A O 1
ATOM 1755 N N . HIS A 1 213 ? -10.290 13.417 -1.440 1.00 97.06 213 HIS A N 1
ATOM 1756 C CA . HIS A 1 213 ? -10.439 12.098 -2.030 1.00 97.06 213 HIS A CA 1
ATOM 1757 C C . HIS A 1 213 ? -10.744 11.085 -0.927 1.00 97.06 213 HIS A C 1
ATOM 1759 O O . HIS A 1 213 ? -10.069 11.051 0.107 1.00 97.06 213 HIS A O 1
ATOM 1765 N N . ARG A 1 214 ? -11.775 10.266 -1.143 1.00 97.06 214 ARG A N 1
ATOM 1766 C CA . ARG A 1 214 ? -12.160 9.213 -0.206 1.00 97.06 214 ARG A CA 1
ATOM 1767 C C . ARG A 1 214 ? -11.185 8.047 -0.316 1.00 97.06 214 ARG A C 1
ATOM 1769 O O . ARG A 1 214 ? -11.019 7.497 -1.394 1.00 97.06 214 ARG A O 1
ATOM 1776 N N . ILE A 1 215 ? -10.646 7.620 0.816 1.00 97.88 215 ILE A N 1
ATOM 1777 C CA . ILE A 1 215 ? -9.753 6.472 0.937 1.00 97.88 215 ILE A CA 1
ATOM 1778 C C . ILE A 1 215 ? -10.429 5.428 1.818 1.00 97.88 215 ILE A C 1
ATOM 1780 O O . ILE A 1 215 ? -10.756 5.717 2.972 1.00 97.88 215 ILE A O 1
ATOM 1784 N N . ARG A 1 216 ? -10.576 4.192 1.332 1.00 97.75 216 ARG A N 1
ATOM 1785 C CA . ARG A 1 216 ? -10.894 3.069 2.219 1.00 97.75 216 ARG A CA 1
ATOM 1786 C C . ARG A 1 216 ? -9.612 2.483 2.783 1.00 97.75 216 ARG A C 1
ATOM 1788 O O . ARG A 1 216 ? -8.802 1.925 2.050 1.00 97.75 216 ARG A O 1
ATOM 1795 N N . LEU A 1 217 ? -9.445 2.559 4.095 1.00 98.19 217 LEU A N 1
ATOM 1796 C CA . LEU A 1 217 ? -8.314 1.966 4.795 1.00 98.19 217 LEU A CA 1
ATOM 1797 C C . LEU A 1 217 ? -8.740 0.677 5.496 1.00 98.19 217 LEU A C 1
ATOM 1799 O O . LEU A 1 217 ? -9.761 0.635 6.181 1.00 98.19 217 LEU A O 1
ATOM 1803 N N . VAL A 1 218 ? -7.930 -0.371 5.355 1.00 97.75 218 VAL A N 1
ATOM 1804 C CA . VAL A 1 218 ? -8.174 -1.692 5.937 1.00 97.75 218 VAL A CA 1
ATOM 1805 C C . VAL A 1 218 ? -6.954 -2.151 6.720 1.00 97.75 218 VAL A C 1
ATOM 1807 O O . VAL A 1 218 ? -5.869 -2.323 6.167 1.00 97.75 218 VAL A O 1
ATOM 1810 N N . LEU A 1 219 ? -7.142 -2.442 8.006 1.00 97.25 219 LEU A N 1
ATOM 1811 C CA . LEU A 1 219 ? -6.207 -3.283 8.747 1.00 97.25 219 LEU A CA 1
ATOM 1812 C C . LEU A 1 219 ? -6.547 -4.747 8.467 1.00 97.25 219 LEU A C 1
ATOM 1814 O O . LEU A 1 219 ? -7.529 -5.281 8.998 1.00 97.25 219 LEU A O 1
ATOM 1818 N N . TRP A 1 220 ? -5.717 -5.396 7.653 1.00 95.62 220 TRP A N 1
ATOM 1819 C CA . TRP A 1 220 ? -5.814 -6.828 7.405 1.00 95.62 220 TRP A CA 1
ATOM 1820 C C . TRP A 1 220 ? -5.362 -7.591 8.657 1.00 95.62 220 TRP A C 1
ATOM 1822 O O . TRP A 1 220 ? -4.305 -7.274 9.218 1.00 95.62 220 TRP A O 1
ATOM 1832 N N . PRO A 1 221 ? -6.119 -8.604 9.115 1.00 91.88 221 PRO A N 1
ATOM 1833 C CA . PRO A 1 221 ? -5.910 -9.210 10.428 1.00 91.88 221 PRO A CA 1
ATOM 1834 C C . PRO A 1 221 ? -4.509 -9.792 10.647 1.00 91.88 221 PRO A C 1
ATOM 1836 O O . PRO A 1 221 ? -3.980 -9.670 11.747 1.00 91.88 221 PRO A O 1
ATOM 1839 N N . ASN A 1 222 ? -3.905 -10.393 9.618 1.00 91.62 222 ASN A N 1
ATOM 1840 C CA . ASN A 1 222 ? -2.569 -10.988 9.666 1.00 91.62 222 ASN A CA 1
ATOM 1841 C C . ASN A 1 222 ? -1.787 -10.718 8.375 1.00 91.62 222 ASN A C 1
ATOM 1843 O O . ASN A 1 222 ? -2.355 -10.367 7.344 1.00 91.62 222 ASN A O 1
ATOM 1847 N N . HIS A 1 223 ? -0.472 -10.924 8.442 1.00 91.81 223 HIS A N 1
ATOM 1848 C CA . HIS A 1 223 ? 0.419 -10.863 7.286 1.00 91.81 223 HIS A CA 1
ATOM 1849 C C . HIS A 1 223 ? 0.125 -12.002 6.278 1.00 91.81 223 HIS A C 1
ATOM 1851 O O . HIS A 1 223 ? -0.107 -13.129 6.728 1.00 91.81 223 HIS A O 1
ATOM 1857 N N . PRO A 1 224 ? 0.222 -11.781 4.946 1.00 92.44 224 PRO A N 1
ATOM 1858 C CA . PRO A 1 224 ? -0.037 -12.806 3.919 1.00 92.44 224 PRO A CA 1
ATOM 1859 C C . PRO A 1 224 ? 0.832 -14.069 4.039 1.00 92.44 224 PRO A C 1
ATOM 1861 O O . PRO A 1 224 ? 0.491 -15.139 3.552 1.00 92.44 224 PRO A O 1
ATOM 1864 N N . SER A 1 225 ? 1.985 -13.973 4.697 1.00 90.19 225 SER A N 1
ATOM 1865 C CA . SER A 1 225 ? 2.900 -15.107 4.929 1.00 90.19 225 SER A CA 1
ATOM 1866 C C . SER A 1 225 ? 2.717 -15.789 6.294 1.00 90.19 225 SER A C 1
ATOM 1868 O O . SER A 1 225 ? 3.596 -16.539 6.725 1.00 90.19 225 SER A O 1
ATOM 1870 N N . ARG A 1 226 ? 1.639 -15.489 7.029 1.00 89.50 226 ARG A N 1
ATOM 1871 C CA . ARG A 1 226 ? 1.342 -16.041 8.363 1.00 89.50 226 ARG A CA 1
ATOM 1872 C C . ARG A 1 226 ? -0.020 -16.729 8.360 1.00 89.50 226 ARG A C 1
ATOM 1874 O O . ARG A 1 226 ? -0.860 -16.448 7.515 1.00 89.50 226 ARG A O 1
ATOM 1881 N N . HIS A 1 227 ? -0.239 -17.634 9.311 1.00 89.06 227 HIS A N 1
ATOM 1882 C CA . HIS A 1 227 ? -1.519 -18.329 9.452 1.00 89.06 227 HIS A CA 1
ATOM 1883 C C . HIS A 1 227 ? -2.696 -17.329 9.563 1.00 89.06 227 HIS A C 1
ATOM 1885 O O . HIS A 1 227 ? -2.576 -16.339 10.291 1.00 89.06 227 HIS A O 1
ATOM 1891 N N . PRO A 1 228 ? -3.831 -17.562 8.880 1.00 91.94 228 PRO A N 1
ATOM 1892 C CA . PRO A 1 228 ? -4.125 -18.701 8.005 1.00 91.94 228 PRO A CA 1
ATOM 1893 C C . PRO A 1 228 ? -3.716 -18.428 6.544 1.00 91.94 228 PRO A C 1
ATOM 1895 O O . PRO A 1 228 ? -3.618 -19.341 5.734 1.00 91.94 228 PRO A O 1
ATOM 1898 N N . PHE A 1 229 ? -3.414 -17.168 6.230 1.00 94.44 229 PHE A N 1
ATOM 1899 C CA . PHE A 1 229 ? -3.150 -16.625 4.898 1.00 94.44 229 PHE A CA 1
ATOM 1900 C C . PHE A 1 229 ? 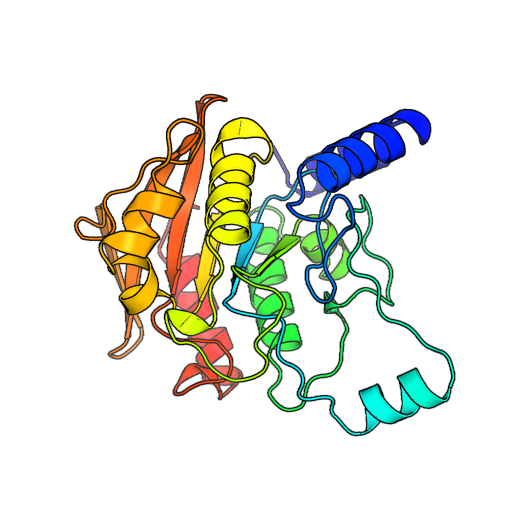-1.857 -17.123 4.247 1.00 94.44 229 PHE A C 1
ATOM 1902 O O . PHE A 1 229 ? -1.622 -16.892 3.064 1.00 94.44 229 PHE A O 1
ATOM 1909 N N . ALA A 1 230 ? -1.015 -17.835 5.001 1.00 92.44 230 ALA A N 1
ATOM 1910 C CA . ALA A 1 230 ? 0.119 -18.562 4.452 1.00 92.44 230 ALA A CA 1
ATOM 1911 C C . ALA A 1 230 ? -0.321 -19.536 3.340 1.00 92.44 230 ALA A C 1
ATOM 1913 O O . ALA A 1 230 ? 0.407 -19.670 2.359 1.00 92.44 230 ALA A O 1
ATOM 1914 N N . ASN A 1 231 ? -1.514 -20.131 3.457 1.00 95.00 231 ASN A N 1
ATOM 1915 C CA . ASN A 1 231 ? -2.147 -20.912 2.397 1.00 95.00 231 ASN A CA 1
ATOM 1916 C C . ASN A 1 231 ? -2.749 -19.978 1.324 1.00 95.00 231 ASN A C 1
ATOM 1918 O O . ASN A 1 231 ? -3.491 -19.049 1.647 1.00 95.00 231 ASN A O 1
ATOM 1922 N N . LEU A 1 232 ? -2.413 -20.221 0.053 1.00 95.00 232 LEU A N 1
ATOM 1923 C CA . LEU A 1 232 ? -2.829 -19.374 -1.067 1.00 95.00 232 LEU A CA 1
ATOM 1924 C C . LEU A 1 232 ? -4.337 -19.438 -1.345 1.00 95.00 232 LEU A C 1
ATOM 1926 O O . LEU A 1 232 ? -4.920 -18.411 -1.678 1.00 95.00 232 LEU A O 1
ATOM 1930 N N . ASP A 1 233 ? -4.975 -20.594 -1.189 1.00 97.00 233 ASP A N 1
ATOM 1931 C CA . ASP A 1 233 ? -6.411 -20.744 -1.441 1.00 97.00 233 ASP A CA 1
ATOM 1932 C C . ASP A 1 233 ? -7.216 -19.972 -0.394 1.00 97.00 233 ASP A C 1
ATOM 1934 O O . ASP A 1 233 ? -8.045 -19.135 -0.746 1.00 97.00 233 ASP A O 1
ATOM 1938 N N . ILE A 1 234 ? -6.848 -20.115 0.885 1.00 96.69 234 ILE A N 1
ATOM 1939 C CA . ILE A 1 234 ? -7.442 -19.335 1.982 1.00 96.69 234 ILE A CA 1
ATOM 1940 C C . ILE A 1 234 ? -7.216 -17.830 1.769 1.00 96.69 234 ILE A C 1
ATOM 1942 O O . ILE A 1 234 ? -8.097 -17.013 2.043 1.00 96.69 234 ILE A O 1
ATOM 1946 N N . TRP A 1 235 ? -6.039 -17.433 1.272 1.00 97.12 235 TRP A N 1
ATOM 1947 C CA . TRP A 1 235 ? -5.786 -16.040 0.909 1.00 97.12 235 TRP A CA 1
ATOM 1948 C C . TRP A 1 235 ? -6.751 -15.553 -0.176 1.00 97.12 235 TRP A C 1
ATOM 1950 O O . TRP A 1 235 ? -7.400 -14.523 0.013 1.00 97.12 235 TRP A O 1
ATOM 1960 N N . LYS A 1 236 ? -6.878 -16.291 -1.282 1.00 97.56 236 LYS A N 1
ATOM 1961 C CA . LYS A 1 236 ? -7.759 -15.928 -2.399 1.00 97.56 236 LYS A CA 1
ATOM 1962 C C . LYS A 1 236 ? -9.218 -15.840 -1.962 1.00 97.56 236 LYS A C 1
ATOM 1964 O O . LYS A 1 236 ? -9.881 -14.859 -2.290 1.00 97.56 236 LYS A O 1
ATOM 1969 N N . GLU A 1 237 ? -9.690 -16.801 -1.171 1.00 97.12 237 GLU A N 1
ATOM 1970 C CA . GLU A 1 237 ? -11.028 -16.776 -0.570 1.00 97.12 237 GLU A CA 1
ATOM 1971 C C . GLU A 1 237 ? -11.240 -15.516 0.273 1.00 97.12 237 GLU A C 1
ATOM 1973 O O . GLU A 1 237 ? -12.212 -14.794 0.063 1.00 97.12 237 GLU A O 1
ATOM 1978 N N . SER A 1 238 ? -10.286 -15.188 1.151 1.00 96.56 238 SER A N 1
ATOM 1979 C CA . SER A 1 238 ? -10.384 -14.000 2.006 1.00 96.56 238 SER A CA 1
ATOM 1980 C C . SER A 1 238 ? -10.414 -12.688 1.217 1.00 96.56 238 SER A C 1
ATOM 1982 O O . SER A 1 238 ? -11.151 -11.769 1.571 1.00 96.56 238 SER A O 1
ATOM 1984 N N . VAL A 1 239 ? -9.654 -12.604 0.120 1.00 97.06 239 VAL A N 1
ATOM 1985 C CA . VAL A 1 239 ? -9.666 -11.456 -0.795 1.00 97.06 239 VAL A CA 1
ATOM 1986 C C . VAL A 1 239 ? -11.015 -11.354 -1.502 1.00 97.06 239 VAL A C 1
ATOM 1988 O O . VAL A 1 239 ? -11.607 -10.277 -1.529 1.00 97.06 239 VAL A O 1
ATOM 1991 N N . ASN A 1 240 ? -11.529 -12.460 -2.035 1.00 95.88 240 ASN A N 1
ATOM 1992 C CA . ASN A 1 240 ? -12.798 -12.478 -2.761 1.00 95.88 240 ASN A CA 1
ATOM 1993 C C . ASN A 1 240 ? -13.980 -12.127 -1.846 1.00 95.88 240 ASN A C 1
ATOM 1995 O O . ASN A 1 240 ? -14.854 -11.347 -2.228 1.00 95.88 240 ASN A O 1
ATOM 1999 N N . GLU A 1 241 ? -13.999 -12.645 -0.618 1.00 94.25 241 GLU A N 1
ATOM 2000 C CA . GLU A 1 241 ? -15.023 -12.310 0.374 1.00 94.25 241 GLU A CA 1
ATOM 2001 C C . GLU A 1 241 ? -14.946 -10.832 0.784 1.00 94.25 241 GLU A C 1
ATOM 2003 O O . GLU A 1 241 ? -15.959 -10.126 0.793 1.00 94.25 241 GLU A O 1
ATOM 2008 N N . PHE A 1 242 ? -13.735 -10.326 1.042 1.00 94.38 242 PHE A N 1
ATOM 2009 C CA . PHE A 1 242 ? -13.527 -8.918 1.367 1.00 94.38 242 PHE A CA 1
ATOM 2010 C C . PHE A 1 242 ? -14.025 -7.996 0.241 1.00 94.38 242 PHE A C 1
ATOM 2012 O O . PHE A 1 242 ? -14.758 -7.037 0.499 1.00 94.38 242 PHE A O 1
ATOM 2019 N N . LEU A 1 243 ? -13.670 -8.309 -1.010 1.00 93.56 243 LEU A N 1
ATOM 2020 C CA . LEU A 1 243 ? -14.010 -7.491 -2.172 1.00 93.56 243 LEU A CA 1
ATOM 2021 C C . LEU A 1 243 ? -15.474 -7.630 -2.610 1.00 93.56 243 LEU A C 1
ATOM 2023 O O . LEU A 1 243 ? -16.015 -6.671 -3.152 1.00 93.56 243 LEU A O 1
ATOM 2027 N N . SER A 1 244 ? -16.140 -8.765 -2.390 1.00 88.44 244 SER A N 1
ATOM 2028 C CA . SER A 1 244 ? -17.544 -8.970 -2.800 1.00 88.44 244 SER A CA 1
ATOM 2029 C C . SER A 1 244 ? -18.560 -8.247 -1.911 1.00 88.44 244 SER A C 1
ATOM 2031 O O . SER A 1 244 ? -19.649 -7.907 -2.363 1.00 88.44 244 SER A O 1
ATOM 2033 N N . THR A 1 245 ? -18.205 -7.983 -0.655 1.00 71.38 245 THR A N 1
ATOM 2034 C CA . THR A 1 245 ? -19.146 -7.531 0.382 1.00 71.38 245 THR A CA 1
ATOM 2035 C C . THR A 1 245 ? -19.195 -6.014 0.584 1.00 71.38 245 THR A C 1
ATOM 2037 O O . THR A 1 245 ? -19.889 -5.544 1.479 1.00 71.38 245 THR A O 1
ATOM 2040 N N . ASP A 1 246 ? -18.450 -5.222 -0.189 1.00 64.06 246 ASP A N 1
ATOM 2041 C CA . ASP A 1 246 ? -18.516 -3.754 -0.149 1.00 64.06 246 ASP A CA 1
ATOM 2042 C C . ASP A 1 246 ? -18.827 -3.186 -1.527 1.00 64.06 246 ASP A C 1
ATOM 2044 O O . ASP A 1 246 ? -18.319 -3.677 -2.526 1.00 64.06 246 ASP A O 1
ATOM 2048 N N . ASN A 1 247 ? -19.552 -2.072 -1.585 1.00 61.66 247 ASN A N 1
ATOM 2049 C CA . ASN A 1 247 ? -19.386 -1.139 -2.695 1.00 61.66 247 ASN A CA 1
ATOM 2050 C C . ASN A 1 247 ? -18.043 -0.425 -2.449 1.00 61.66 247 ASN A C 1
ATOM 2052 O O . ASN A 1 247 ? -17.947 0.462 -1.591 1.00 61.66 247 ASN A O 1
ATOM 2056 N N . LEU A 1 248 ? -16.990 -0.954 -3.081 1.00 59.69 248 LEU A N 1
ATOM 2057 C CA . LEU A 1 248 ? -15.691 -0.300 -3.255 1.00 59.69 248 LEU A CA 1
ATOM 2058 C C . LEU A 1 248 ? -15.792 0.521 -4.530 1.00 59.69 248 LEU A C 1
ATOM 2060 O O . LEU A 1 248 ? -16.287 -0.082 -5.509 1.00 59.69 248 LEU A O 1
#